Protein 3R5T (pdb70)

Nearest PDB structures (foldseek):
  3r5t-assembly1_A  TM=1.003E+00  e=2.256E-64  Vibrio cholerae
  3tlk-assembly2_B  TM=9.351E-01  e=1.148E-30  Escherichia coli K-12
  2m6k-assembly1_A  TM=7.924E-01  e=3.645E-23  Escherichia coli K-12
  2m6l-assembly1_A  TM=8.184E-01  e=2.179E-19  Escherichia coli K-12
  4hmp-assembly2_B  TM=7.484E-01  e=1.577E-12  Streptococcus pneumoniae TIGR4

InterPro domains:
  IPR002491 ABC transporter periplasmic binding domain [PF01497] (60-293)
  IPR002491 ABC transporter periplasmic binding domain [PS50983] (53-318)
  IPR051313 Bacterial iron-siderophore binding [PTHR30532] (7-318)

Foldseek 3Di:
DDPQDWAQAPVRDIWTQGDQWQEEEELFLLLVLLCVLLPHNHQEYEAAQVQDRQPLCRVVCVVSNHHYDHHQPDDDVVVVQVSQTAEYEAEDDDSSGPPVCVVVNVVRHTYHYYHQQQAALLVSSCSVCVVRVSNVSSVVSVVVVLVLLVVLLVFFDDDPWAEWEWADDDAPDWIKTFACRANVNVLVVSSPHHYDHQDLVQADDDDDGNGIRTGHPLSLLVDATQAYEYELDAQVRQVCVLPRVSNVPHNVSVNVRYGYLDNSRPHDHPSSSLVSSLVSLVVGGDVVSVVRRDDD

Sequence (296 aa):
NVWPRTFQNADGSITTIPSSQPKRILSTAVTVTGTLLAIDAPVIASAATTQSTFFEQWRKLAELRQVKKKLWPAGSVDLESSVYVEQPDLIVVSMIGADSARDQIPLLQAIAPTILVDYSDQTWQSSLAQQQLGLATGLEEQAERRTIHNFEQWTKQVRRDVLDDLPKGRANIVSYHGPGVVVNAVAKAQSAHAQLLQQSVGVVLLEEEPDPAWQAGSIVHRDFLRIHYEHLTQLQAETTFLITTTMTDQQAQAFLHDPILKNLLPSIQRKQVYGLGENSFRIDLFSAREIINSLLRRFAGEQAQSLVMPL

Structure (mmCIF, N/CA/C/O backbone):
data_3R5T
#
_entry.id   3R5T
#
_cell.length_a   82.496
_cell.length_b   55.545
_cell.length_c   69.542
_cell.angle_alpha   90.00
_cell.angle_beta   117.02
_cell.angle_gamma   90.00
#
_symmetry.space_group_name_H-M   'C 1 2 1'
#
loop_
_entity.id
_entity.type
_entity.pdbx_description
1 polymer 'Ferric vibriobactin ABC transporter, periplasmic ferric vibriobactin-binding protein'
2 non-polymer '(4S,5R)-N-{3-[(2,3-dihydroxybenzoyl)amino]propyl}-2-(2,3-dihydroxyphenyl)-N-[3-({[(4S,5R)-2-(2,3-dihydroxyphenyl)-5-met hyl-4,5-dihydro-1,3-oxazol-4-yl]carbonyl}amino)propyl]-5-methyl-4,5-dihydro-1,3-oxazole-4-carboxamide'
3 non-polymer 'FE (III) ION'
4 non-polymer METHANOL
5 non-polymer 1,2-ETHANEDIOL
6 non-polymer 'ACETIC ACID'
7 water water
#
loop_
_atom_site.group_PDB
_atom_site.id
_atom_site.type_symbol
_atom_site.label_atom_id
_atom_site.label_alt_id
_atom_site.label_comp_id
_atom_site.label_asym_id
_atom_site.label_entity_id
_atom_site.label_seq_id
_atom_site.pdbx_PDB_ins_code
_atom_site.Cartn_x
_atom_site.Cartn_y
_atom_site.Cartn_z
_atom_site.occupancy
_atom_site.B_iso_or_equiv
_atom_site.auth_seq_id
_atom_site.auth_comp_id
_atom_site.auth_asym_id
_atom_site.auth_atom_id
_atom_site.pdbx_PDB_model_num
ATOM 1 N N . ASN A 1 3 ? 20.710 -13.546 30.492 1.00 44.83 31 ASN A N 1
ATOM 2 C CA . ASN A 1 3 ? 20.507 -12.877 29.210 1.00 44.75 31 ASN A CA 1
ATOM 3 C C . ASN A 1 3 ? 19.403 -13.513 28.367 1.00 41.40 31 ASN A C 1
ATOM 4 O O . ASN A 1 3 ? 19.608 -14.529 27.705 1.00 43.69 31 ASN A O 1
ATOM 9 N N . VAL A 1 4 ? 18.233 -12.889 28.387 1.00 33.61 32 VAL A N 1
ATOM 10 C CA . VAL A 1 4 ? 17.034 -13.485 27.812 1.00 32.52 32 VAL A CA 1
ATOM 11 C C . VAL A 1 4 ? 16.854 -13.140 26.343 1.00 30.90 32 VAL A C 1
ATOM 12 O O . VAL A 1 4 ? 17.006 -11.986 25.945 1.00 26.67 32 VAL A O 1
ATOM 16 N N . TRP A 1 5 ? 16.545 -14.166 25.551 1.00 29.14 33 TRP A N 1
ATOM 17 C CA . TRP A 1 5 ? 16.169 -14.035 24.152 1.00 27.93 33 TRP A CA 1
ATOM 18 C C . TRP A 1 5 ? 15.020 -14.995 23.955 1.00 27.81 33 TRP A C 1
ATOM 19 O O . TRP A 1 5 ? 15.027 -16.075 24.535 1.00 30.67 33 TRP A O 1
ATOM 30 N N . PRO A 1 6 ? 14.019 -14.607 23.154 1.00 26.26 34 PRO A N 1
ATOM 31 C CA . PRO A 1 6 ? 13.861 -13.324 22.458 1.00 25.99 34 PRO A CA 1
ATOM 32 C C . PRO A 1 6 ? 13.743 -12.131 23.408 1.00 24.61 34 PRO A C 1
ATOM 33 O O . PRO A 1 6 ? 13.456 -12.288 24.591 1.00 26.55 34 PRO A O 1
ATOM 37 N N . ARG A 1 7 ? 13.978 -10.938 22.879 1.00 25.42 35 ARG A N 1
ATOM 38 C CA . ARG A 1 7 ? 13.709 -9.709 23.610 1.00 27.83 35 ARG A CA 1
ATOM 39 C C . ARG A 1 7 ? 13.125 -8.671 22.659 1.00 24.81 35 ARG A C 1
ATOM 40 O O . ARG A 1 7 ? 13.285 -8.765 21.432 1.00 23.89 35 ARG A O 1
ATOM 48 N N . THR A 1 8 ? 12.442 -7.690 23.228 1.00 26.43 36 THR A N 1
ATOM 49 C CA . THR A 1 8 ? 11.805 -6.632 22.464 1.00 27.88 36 THR A CA 1
ATOM 50 C C . THR A 1 8 ? 12.638 -5.372 22.567 1.00 23.61 36 THR A C 1
ATOM 51 O O . THR A 1 8 ? 13.095 -5.007 23.643 1.00 24.92 36 THR A O 1
ATOM 55 N N . PHE A 1 9 ? 12.847 -4.735 21.421 1.00 22.72 37 PHE A N 1
ATOM 56 C CA . PHE A 1 9 ? 13.577 -3.483 21.329 1.00 22.12 37 PHE A CA 1
ATOM 57 C C . PHE A 1 9 ? 12.601 -2.372 20.958 1.00 20.20 37 PHE A C 1
ATOM 58 O O . PHE A 1 9 ? 11.823 -2.514 19.995 1.00 19.26 37 PHE A O 1
ATOM 66 N N . GLN A 1 10 ? 12.651 -1.269 21.698 1.00 21.22 38 GLN A N 1
ATOM 67 C CA . GLN A 1 10 ? 11.823 -0.110 21.405 1.00 21.78 38 GLN A CA 1
ATOM 68 C C . GLN A 1 10 ? 12.509 0.822 20.416 1.00 19.53 38 GLN A C 1
ATOM 69 O O . GLN A 1 10 ? 13.560 1.407 20.704 1.00 18.90 38 GLN A O 1
ATOM 75 N N . ASN A 1 11 ? 11.913 0.929 19.227 1.00 20.39 39 ASN A N 1
ATOM 76 C CA . ASN A 1 11 ? 12.439 1.763 18.143 1.00 19.31 39 ASN A CA 1
ATOM 77 C C . ASN A 1 11 ? 12.100 3.232 18.329 1.00 21.25 39 ASN A C 1
ATOM 78 O O . ASN A 1 11 ? 11.148 3.577 19.035 1.00 21.67 39 ASN A O 1
ATOM 83 N N . ALA A 1 12 ? 12.880 4.105 17.693 1.00 20.86 40 ALA A N 1
ATOM 84 C CA . ALA A 1 12 ? 12.713 5.545 17.871 1.00 22.93 40 ALA A CA 1
ATOM 85 C C . ALA A 1 12 ? 11.386 6.075 17.345 1.00 23.13 40 ALA A C 1
ATOM 86 O O . ALA A 1 12 ? 11.012 7.196 17.671 1.00 24.86 40 ALA A O 1
ATOM 88 N N . ASP A 1 13 ? 10.688 5.293 16.522 1.00 24.16 41 ASP A N 1
ATOM 89 C CA . ASP A 1 13 ? 9.403 5.733 15.961 1.00 24.20 41 ASP A CA 1
ATOM 90 C C . ASP A 1 13 ? 8.207 5.203 16.754 1.00 25.42 41 ASP A C 1
ATOM 91 O O . ASP A 1 13 ? 7.051 5.307 16.320 1.00 24.45 41 ASP A O 1
ATOM 96 N N . GLY A 1 14 ? 8.495 4.627 17.915 1.00 28.93 42 GLY A N 1
ATOM 97 C CA . GLY A 1 14 ? 7.457 4.086 18.775 1.00 29.42 42 GLY A CA 1
ATOM 98 C C . GLY A 1 14 ? 7.116 2.638 18.484 1.00 27.88 42 GLY A C 1
ATOM 99 O O . GLY A 1 14 ? 6.442 1.987 19.280 1.00 29.98 42 GLY A O 1
ATOM 100 N N . SER A 1 15 ? 7.573 2.122 17.348 1.00 26.40 43 SER A N 1
ATOM 101 C CA . SER A 1 15 ? 7.370 0.713 17.033 1.00 25.16 43 SER A CA 1
ATOM 102 C C . SER A 1 15 ? 8.281 -0.157 17.885 1.00 26.16 43 SER A C 1
ATOM 103 O O . SER A 1 15 ? 9.184 0.341 18.562 1.00 24.78 43 SER A O 1
ATOM 106 N N . ILE A 1 16 ? 8.041 -1.460 17.844 1.00 23.38 44 ILE A N 1
ATOM 107 C CA . ILE A 1 16 ? 8.910 -2.419 18.511 1.00 23.18 44 ILE A CA 1
ATOM 108 C C . ILE A 1 16 ? 9.411 -3.478 17.535 1.00 25.12 44 ILE A C 1
ATOM 109 O O . ILE A 1 16 ? 8.781 -3.754 16.509 1.00 26.95 44 ILE A O 1
ATOM 114 N N . THR A 1 17 ? 10.555 -4.063 17.857 1.00 21.29 45 THR A N 1
ATOM 115 C CA . THR A 1 17 ? 11.109 -5.160 17.078 1.00 23.47 45 THR A CA 1
ATOM 116 C C . THR A 1 17 ? 11.482 -6.280 18.016 1.00 22.39 45 THR A C 1
ATOM 117 O O . THR A 1 17 ? 12.192 -6.063 18.991 1.00 20.50 45 THR A O 1
ATOM 121 N N . THR A 1 18 ? 10.985 -7.478 17.743 1.00 25.40 46 THR A N 1
ATOM 122 C CA . THR A 1 18 ? 11.410 -8.628 18.512 1.00 26.67 46 THR A CA 1
ATOM 123 C C . THR A 1 18 ? 12.668 -9.216 17.904 1.00 24.90 46 THR A C 1
ATOM 124 O O . THR A 1 18 ? 12.730 -9.556 16.715 1.00 26.04 46 THR A O 1
ATOM 128 N N . ILE A 1 19 ? 13.702 -9.287 18.725 1.00 23.06 47 ILE A N 1
ATOM 129 C CA . ILE A 1 19 ? 14.945 -9.908 18.324 1.00 23.50 47 ILE A CA 1
ATOM 130 C C . ILE A 1 19 ? 14.972 -11.317 18.898 1.00 24.86 47 ILE A C 1
ATOM 131 O O . ILE A 1 19 ? 15.069 -11.513 20.108 1.00 24.45 47 ILE A O 1
ATOM 136 N N . PRO A 1 20 ? 14.838 -12.312 18.023 1.00 24.66 48 PRO A N 1
ATOM 137 C CA . PRO A 1 20 ? 14.598 -13.704 18.433 1.00 29.03 48 PRO A CA 1
ATOM 138 C C . PRO A 1 20 ? 15.786 -14.348 19.132 1.00 29.14 48 PRO A C 1
ATOM 139 O O . PRO A 1 20 ? 15.613 -15.169 20.034 1.00 31.63 48 PRO A O 1
ATOM 143 N N . SER A 1 21 ? 16.986 -13.970 18.710 1.00 29.27 49 SER A N 1
ATOM 144 C CA A SER A 1 21 ? 18.219 -14.559 19.218 0.61 28.65 49 SER A CA 1
ATOM 145 C CA B SER A 1 21 ? 18.213 -14.551 19.239 0.39 28.66 49 SER A CA 1
ATOM 146 C C . SER A 1 21 ? 19.309 -13.493 19.296 1.00 25.92 49 SER A C 1
ATOM 147 O O . SER A 1 21 ? 19.254 -12.500 18.567 1.00 26.34 49 SER A O 1
ATOM 152 N N . GLN A 1 22 ? 20.303 -13.693 20.163 1.00 25.92 50 GLN A N 1
ATOM 153 C CA . GLN A 1 22 ? 21.399 -12.720 20.249 1.00 23.91 50 GLN A CA 1
ATOM 154 C C . GLN A 1 22 ? 22.028 -12.510 18.879 1.00 20.12 50 GLN A C 1
ATOM 155 O O . GLN A 1 22 ? 22.518 -13.445 18.261 1.00 19.93 50 GLN A O 1
ATOM 161 N N . PRO A 1 23 ? 22.035 -11.266 18.403 1.00 18.78 51 PRO A N 1
ATOM 162 C CA . PRO A 1 23 ? 22.630 -10.997 17.095 1.00 17.29 51 PRO A CA 1
ATOM 163 C C . PRO A 1 23 ? 24.112 -11.362 17.015 1.00 18.82 51 PRO A C 1
ATOM 164 O O . PRO A 1 23 ? 24.907 -11.008 17.892 1.00 20.30 51 PRO A O 1
ATOM 168 N N . LYS A 1 24 ? 24.474 -12.067 15.947 1.00 16.49 52 LYS A N 1
ATOM 169 C CA . LYS A 1 24 ? 25.871 -12.396 15.694 1.00 15.41 52 LYS A CA 1
ATOM 170 C C . LYS A 1 24 ? 26.367 -11.867 14.332 1.00 16.84 52 LYS A C 1
ATOM 171 O O . LYS A 1 24 ? 27.563 -11.910 14.037 1.00 19.98 52 LYS A O 1
ATOM 177 N N . ARG A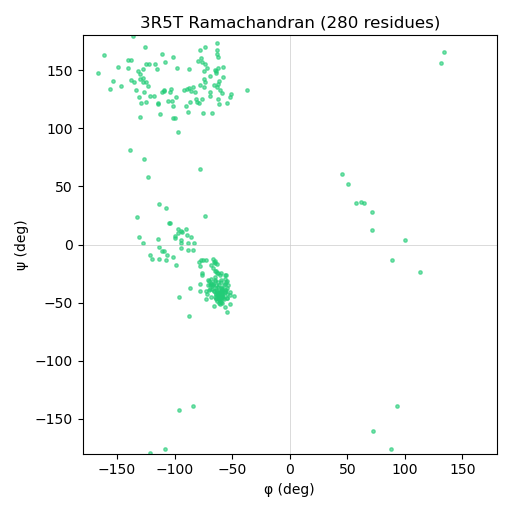 1 25 ? 25.455 -11.359 13.506 1.00 15.59 53 ARG A N 1
ATOM 178 C CA . ARG A 1 25 ? 25.821 -10.885 12.172 1.00 16.35 53 ARG A CA 1
ATOM 179 C C . ARG A 1 25 ? 25.071 -9.596 11.927 1.00 18.30 53 ARG A C 1
ATOM 180 O O . ARG A 1 25 ? 24.017 -9.593 11.292 1.00 18.64 53 ARG A O 1
ATOM 188 N N . ILE A 1 26 ? 25.604 -8.503 12.458 1.00 17.76 54 ILE A N 1
ATOM 189 C CA . ILE A 1 26 ? 24.891 -7.229 12.441 1.00 16.89 54 ILE A CA 1
ATOM 190 C C . ILE A 1 26 ? 25.264 -6.412 11.202 1.00 15.48 54 ILE A C 1
ATOM 191 O O . ILE A 1 26 ? 26.439 -6.259 10.895 1.00 15.97 54 ILE A O 1
ATOM 196 N N . LEU A 1 27 ? 24.250 -5.884 10.522 1.00 17.03 55 LEU A N 1
ATOM 197 C CA . LEU A 1 27 ? 24.445 -5.056 9.328 1.00 15.36 55 LEU A CA 1
ATOM 198 C C . LEU A 1 27 ? 23.977 -3.638 9.627 1.00 16.27 55 LEU A C 1
ATOM 199 O O . LEU A 1 27 ? 22.820 -3.419 9.995 1.00 16.73 55 LEU A O 1
ATOM 204 N N . SER A 1 28 ? 24.878 -2.673 9.478 1.00 14.16 56 SER A N 1
ATOM 205 C CA . SER A 1 28 ? 24.500 -1.293 9.731 1.00 14.46 56 SER A CA 1
ATOM 206 C C . SER A 1 28 ? 24.178 -0.557 8.449 1.00 15.59 56 SER A C 1
ATOM 207 O O . SER A 1 28 ? 24.978 -0.573 7.497 1.00 15.63 56 SER A O 1
ATOM 210 N N . THR A 1 29 ? 22.999 0.061 8.408 1.00 16.42 57 THR A N 1
ATOM 211 C CA . THR A 1 29 ? 22.624 0.877 7.251 1.00 15.74 57 THR A CA 1
ATOM 212 C C . THR A 1 29 ? 22.948 2.356 7.423 1.00 16.19 57 THR A C 1
ATOM 213 O O . THR A 1 29 ? 22.641 3.156 6.532 1.00 16.41 57 THR A O 1
ATOM 217 N N . ALA A 1 30 ? 23.548 2.698 8.569 1.00 13.42 58 ALA A N 1
ATOM 218 C CA . ALA A 1 30 ? 23.860 4.097 8.900 1.00 14.13 58 ALA A CA 1
ATOM 219 C C . ALA A 1 30 ? 25.318 4.229 9.330 1.00 12.85 58 ALA A C 1
ATOM 220 O O . ALA A 1 30 ? 25.701 3.776 10.420 1.00 13.38 58 ALA A O 1
ATOM 222 N N . VAL A 1 31 ? 26.124 4.853 8.484 1.00 13.70 59 VAL A N 1
ATOM 223 C CA . VAL A 1 31 ? 27.544 5.004 8.763 1.00 14.71 59 VAL A CA 1
ATOM 224 C C . VAL A 1 31 ? 27.790 5.653 10.141 1.00 12.93 59 VAL A C 1
ATOM 225 O O . VAL A 1 31 ? 28.739 5.292 10.836 1.00 13.60 59 VAL A O 1
ATOM 229 N N . THR A 1 32 ? 26.927 6.576 10.551 1.00 13.40 60 THR A N 1
ATOM 230 C CA . THR A 1 32 ? 27.086 7.181 11.885 1.00 14.95 60 THR A CA 1
ATOM 231 C C . THR A 1 32 ? 27.042 6.138 12.991 1.00 15.69 60 THR A C 1
ATOM 232 O O . THR A 1 32 ? 27.819 6.200 13.925 1.00 16.71 60 THR A O 1
ATOM 236 N N . VAL A 1 33 ? 26.144 5.166 12.880 1.00 14.67 61 VAL A N 1
ATOM 237 C CA . VAL A 1 33 ? 25.950 4.235 13.979 1.00 13.59 61 VAL A CA 1
ATOM 238 C C . VAL A 1 33 ? 27.083 3.226 14.040 1.00 13.87 61 VAL A C 1
ATOM 239 O O . VAL A 1 33 ? 27.364 2.666 15.098 1.00 15.93 61 VAL A O 1
ATOM 243 N N . THR A 1 34 ? 27.741 2.994 12.906 1.00 12.89 62 THR A N 1
ATOM 244 C CA . THR A 1 34 ? 28.779 1.956 12.850 1.00 13.39 62 THR A CA 1
ATOM 245 C C . THR A 1 34 ? 29.938 2.196 13.831 1.00 14.63 62 THR A C 1
ATOM 246 O O . THR A 1 34 ? 30.470 1.256 14.432 1.00 15.57 62 THR A O 1
ATOM 250 N N . GLY A 1 35 ? 30.320 3.456 14.003 1.00 13.70 63 GLY A N 1
ATOM 251 C CA . GLY A 1 35 ? 31.357 3.781 14.961 1.00 13.88 63 GLY A CA 1
ATOM 252 C C . GLY A 1 35 ? 31.048 3.296 16.379 1.00 14.69 63 GLY A C 1
ATOM 253 O O . GLY A 1 35 ? 31.932 2.806 17.077 1.00 14.21 63 GLY A O 1
ATOM 254 N N . THR A 1 36 ? 29.787 3.404 16.786 1.00 14.86 64 THR A N 1
ATOM 255 C CA . THR A 1 36 ? 29.407 2.986 18.124 1.00 13.13 64 THR A CA 1
ATOM 256 C C . THR A 1 36 ? 29.278 1.469 18.227 1.00 11.26 64 THR A C 1
ATOM 257 O O . THR A 1 36 ? 29.624 0.880 19.262 1.00 13.51 64 THR A O 1
ATOM 261 N N . LEU A 1 37 ? 28.824 0.829 17.151 1.00 13.38 65 LEU A N 1
ATOM 262 C CA . LEU A 1 37 ? 28.856 -0.631 17.107 1.00 12.41 65 LEU A CA 1
ATOM 263 C C . LEU A 1 37 ? 30.299 -1.123 17.294 1.00 14.89 65 LEU A C 1
ATOM 264 O O . LEU A 1 37 ? 30.562 -2.044 18.081 1.00 16.62 65 LEU A O 1
ATOM 269 N N . LEU A 1 38 ? 31.242 -0.512 16.583 1.00 13.21 66 LEU A N 1
ATOM 270 C CA . LEU A 1 38 ? 32.650 -0.880 16.774 1.00 14.99 66 LEU A CA 1
ATOM 271 C C . LEU A 1 38 ? 33.157 -0.595 18.200 1.00 17.24 66 LEU A C 1
ATOM 272 O O . LEU A 1 38 ? 33.950 -1.366 18.759 1.00 17.35 66 LEU A O 1
ATOM 277 N N . ALA A 1 39 ? 32.685 0.508 18.775 1.00 15.19 67 ALA A N 1
ATOM 278 C CA . ALA A 1 39 ? 33.102 0.936 20.103 1.00 15.83 67 ALA A CA 1
ATOM 279 C C . ALA A 1 39 ? 32.809 -0.124 21.163 1.00 16.84 67 ALA A C 1
ATOM 280 O O . ALA A 1 39 ? 33.609 -0.328 22.069 1.00 19.63 67 ALA A O 1
ATOM 282 N N . ILE A 1 40 ? 31.666 -0.793 21.042 1.00 16.89 68 ILE A N 1
ATOM 283 C CA . ILE A 1 40 ? 31.275 -1.820 22.010 1.00 16.28 68 ILE A CA 1
ATOM 284 C C . ILE A 1 40 ? 31.608 -3.233 21.557 1.00 18.85 68 ILE A C 1
ATOM 285 O O . ILE A 1 40 ? 31.138 -4.206 22.157 1.00 17.79 68 ILE A O 1
ATOM 290 N N . ASP A 1 41 ? 32.433 -3.335 20.516 1.00 15.60 69 ASP A N 1
ATOM 291 C CA . ASP A 1 41 ? 32.843 -4.628 19.964 1.00 21.45 69 ASP A CA 1
ATOM 292 C C . ASP A 1 41 ? 31.670 -5.489 19.518 1.00 19.04 69 ASP A C 1
ATOM 293 O O . ASP A 1 41 ? 31.701 -6.711 19.654 1.00 20.73 69 ASP A O 1
ATOM 298 N N . ALA A 1 42 ? 30.631 -4.862 18.981 1.00 16.45 70 ALA A N 1
ATOM 299 C CA . ALA A 1 42 ? 29.513 -5.634 18.453 1.00 16.59 70 ALA A CA 1
ATOM 300 C C . ALA A 1 42 ? 29.932 -6.268 17.124 1.00 15.76 70 ALA A C 1
ATOM 301 O O . ALA A 1 42 ? 30.756 -5.716 16.394 1.00 16.94 70 ALA A O 1
ATOM 303 N N . PRO A 1 43 ? 29.372 -7.437 16.824 1.00 15.34 71 PRO A N 1
ATOM 304 C CA . PRO A 1 43 ? 29.750 -8.165 15.607 1.00 16.66 71 PRO A CA 1
ATOM 305 C C . PRO A 1 43 ? 29.090 -7.578 14.372 1.00 18.50 71 PRO A C 1
ATOM 306 O O . PRO A 1 43 ? 28.243 -8.204 13.722 1.00 19.49 71 PRO A O 1
ATOM 310 N N . VAL A 1 44 ? 29.473 -6.341 14.065 1.00 15.11 72 VAL A N 1
ATOM 311 C CA . VAL A 1 44 ? 29.005 -5.682 12.854 1.00 15.35 72 VAL A CA 1
ATOM 312 C C . VAL A 1 44 ? 29.837 -6.190 11.684 1.00 19.71 72 VAL A C 1
ATOM 313 O O . VAL A 1 44 ? 31.068 -6.139 11.694 1.00 23.24 72 VAL A O 1
ATOM 317 N N . ILE A 1 45 ? 29.152 -6.736 10.701 1.00 16.33 73 ILE A N 1
ATOM 318 C CA . ILE A 1 45 ? 29.858 -7.439 9.637 1.00 17.88 73 ILE A CA 1
ATOM 319 C C . ILE A 1 45 ? 29.824 -6.695 8.296 1.00 16.93 73 ILE A C 1
ATOM 320 O O . ILE A 1 45 ? 30.514 -7.075 7.352 1.00 19.05 73 ILE A O 1
ATOM 325 N N . ALA A 1 46 ? 29.071 -5.598 8.250 1.00 17.04 74 ALA A N 1
ATOM 326 C CA . ALA A 1 46 ? 28.934 -4.819 7.028 1.00 17.96 74 ALA A CA 1
ATOM 327 C C . ALA A 1 46 ? 28.303 -3.492 7.393 1.00 17.38 74 ALA A C 1
ATOM 328 O O . ALA A 1 46 ? 27.522 -3.415 8.340 1.00 16.32 74 ALA A O 1
ATOM 330 N N . SER A 1 47 ? 28.672 -2.442 6.674 1.00 17.13 75 SER A N 1
ATOM 331 C CA . SER A 1 47 ? 28.126 -1.118 6.939 1.00 16.01 75 SER A CA 1
ATOM 332 C C . SER A 1 47 ? 27.999 -0.310 5.666 1.00 16.84 75 SER A C 1
ATOM 333 O O . SER A 1 47 ? 28.915 -0.291 4.839 1.00 16.74 75 SER A O 1
ATOM 336 N N . ALA A 1 48 ? 26.864 0.371 5.526 1.00 18.27 76 ALA A N 1
ATOM 337 C CA . ALA A 1 48 ? 26.749 1.417 4.521 1.00 17.78 76 ALA A CA 1
ATOM 338 C C . ALA A 1 48 ? 27.723 2.557 4.820 1.00 14.54 76 ALA A C 1
ATOM 339 O O . ALA A 1 48 ? 28.315 2.637 5.906 1.00 14.74 76 ALA A O 1
ATOM 341 N N . ALA A 1 49 ? 27.896 3.445 3.847 1.00 16.48 77 ALA A N 1
ATOM 342 C CA . ALA A 1 49 ? 28.917 4.483 3.921 1.00 15.76 77 ALA A CA 1
ATOM 343 C C . ALA A 1 49 ? 28.327 5.891 3.831 1.00 14.94 77 ALA A C 1
ATOM 344 O O . ALA A 1 49 ? 27.107 6.074 3.716 1.00 14.96 77 ALA A O 1
ATOM 346 N N . THR A 1 50 ? 29.183 6.901 3.872 1.00 17.46 78 THR A N 1
ATOM 347 C CA . THR A 1 50 ? 28.725 8.273 3.576 1.00 18.56 78 THR A CA 1
ATOM 348 C C . THR A 1 50 ? 28.214 8.382 2.131 1.00 18.89 78 THR A C 1
ATOM 349 O O . THR A 1 50 ? 28.338 7.435 1.366 1.00 18.13 78 THR A O 1
ATOM 353 N N . THR A 1 51 ? 27.645 9.532 1.760 1.00 20.99 79 THR A N 1
ATOM 354 C CA . THR A 1 51 ? 27.183 9.726 0.378 1.00 23.28 79 THR A CA 1
ATOM 355 C C . THR A 1 51 ? 28.365 9.634 -0.591 1.00 21.74 79 THR A C 1
ATOM 356 O O . THR A 1 51 ? 28.192 9.303 -1.775 1.00 22.18 79 THR A O 1
ATOM 360 N N . GLN A 1 52 ? 29.561 9.917 -0.076 1.00 24.11 80 GLN A N 1
ATOM 361 C CA . GLN A 1 52 ? 30.805 9.845 -0.846 1.00 24.88 80 GLN A CA 1
ATOM 362 C C . GLN A 1 52 ? 31.495 8.470 -0.806 1.00 22.74 80 GLN A C 1
ATOM 363 O O . GLN A 1 52 ? 32.658 8.332 -1.181 1.00 23.53 80 GLN A O 1
ATOM 369 N N . SER A 1 53 ? 30.774 7.462 -0.340 1.00 20.22 81 SER A N 1
ATOM 370 C CA . SER A 1 53 ? 31.289 6.097 -0.318 1.00 19.82 81 SER A CA 1
ATOM 371 C C . SER A 1 53 ? 32.489 5.890 0.597 1.00 18.80 81 SER A C 1
ATOM 372 O O . SER A 1 53 ? 33.346 5.060 0.313 1.00 19.72 81 SER A O 1
ATOM 375 N N . THR A 1 54 ? 32.513 6.589 1.735 1.00 18.76 82 THR A N 1
ATOM 376 C CA . THR A 1 54 ? 33.605 6.423 2.676 1.00 18.09 82 THR A CA 1
ATOM 377 C C . THR A 1 54 ? 33.103 5.992 4.050 1.00 16.69 82 THR A C 1
ATOM 378 O O . THR A 1 54 ? 31.945 6.231 4.402 1.00 15.95 82 THR A O 1
ATOM 382 N N . PHE A 1 55 ? 33.992 5.334 4.783 1.00 15.38 83 PHE A N 1
ATOM 383 C CA .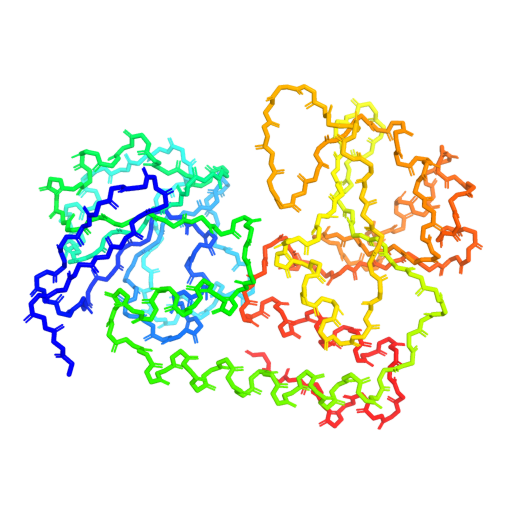 PHE A 1 55 ? 33.846 5.130 6.223 1.00 14.99 83 PHE A CA 1
ATOM 384 C C . PHE A 1 55 ? 34.460 6.334 6.942 1.00 14.59 83 PHE A C 1
ATOM 385 O O . PHE A 1 55 ? 35.418 6.936 6.462 1.00 19.88 83 PHE A O 1
ATOM 393 N N . PHE A 1 56 ? 33.957 6.674 8.127 1.00 14.98 84 PHE A N 1
ATOM 394 C CA . PHE A 1 56 ? 34.575 7.771 8.888 1.00 13.79 84 PHE A CA 1
ATOM 395 C C . PHE A 1 56 ? 36.000 7.422 9.270 1.00 15.03 84 PHE A C 1
ATOM 396 O O . PHE A 1 56 ? 36.269 6.305 9.735 1.00 16.52 84 PHE A O 1
ATOM 404 N N . GLU A 1 57 ? 36.914 8.371 9.101 1.00 16.37 85 GLU A N 1
ATOM 405 C CA . GLU A 1 57 ? 38.342 8.085 9.234 1.00 16.91 85 GLU A CA 1
ATOM 406 C C . GLU A 1 57 ? 38.775 7.685 10.638 1.00 16.70 85 GLU A C 1
ATOM 407 O O . GLU A 1 57 ? 39.751 6.956 10.801 1.00 16.77 85 GLU A O 1
ATOM 413 N N . GLN A 1 58 ? 38.056 8.153 11.649 1.00 15.23 86 GLN A N 1
ATOM 414 C CA . GLN A 1 58 ? 38.424 7.783 13.012 1.00 14.52 86 GLN A CA 1
ATOM 415 C C . GLN A 1 58 ? 38.379 6.268 13.270 1.00 14.65 86 GLN A C 1
ATOM 416 O O . GLN A 1 58 ? 39.048 5.785 14.194 1.00 15.34 86 GLN A O 1
ATOM 422 N N . TRP A 1 59 ? 37.557 5.541 12.505 1.00 15.21 87 TRP A N 1
ATOM 423 C CA . TRP A 1 59 ? 37.413 4.086 12.700 1.00 15.01 87 TRP A CA 1
ATOM 424 C C . TRP A 1 59 ? 37.601 3.235 11.444 1.00 16.62 87 TRP A C 1
ATOM 425 O O . TRP A 1 59 ? 37.504 2.011 11.513 1.00 16.60 87 TRP A O 1
ATOM 436 N N . ARG A 1 60 ? 37.902 3.873 10.319 1.00 16.24 88 ARG A N 1
ATOM 437 C CA . ARG A 1 60 ? 38.063 3.143 9.063 1.00 18.09 88 ARG A CA 1
ATOM 438 C C . ARG A 1 60 ? 39.031 1.968 9.174 1.00 17.98 88 ARG A C 1
ATOM 439 O O . ARG A 1 60 ? 38.710 0.850 8.763 1.00 18.06 88 ARG A O 1
ATOM 447 N N . LYS A 1 61 ? 40.221 2.219 9.706 1.00 18.02 89 LYS A N 1
ATOM 448 C CA . LYS A 1 61 ? 41.231 1.166 9.754 1.00 18.95 89 LYS A CA 1
ATOM 449 C C . LYS A 1 61 ? 40.796 0.005 10.650 1.00 19.79 89 LYS A C 1
ATOM 450 O O . LYS A 1 61 ? 41.071 -1.157 10.329 1.00 21.94 89 LYS A O 1
ATOM 456 N N . LEU A 1 62 ? 40.119 0.312 11.756 1.00 15.74 90 LEU A N 1
ATOM 457 C CA . LEU A 1 62 ? 39.560 -0.720 12.613 1.00 16.65 90 LEU A CA 1
ATOM 458 C C . LEU A 1 62 ? 38.477 -1.532 11.886 1.00 16.72 90 LEU A C 1
ATOM 459 O O . LEU A 1 62 ? 38.437 -2.756 11.989 1.00 17.36 90 LEU A O 1
ATOM 464 N N . ALA A 1 63 ? 37.605 -0.850 11.141 1.00 17.84 91 ALA A N 1
ATOM 465 C CA . ALA A 1 63 ? 36.583 -1.541 10.371 1.00 16.44 91 ALA A CA 1
ATOM 466 C C . ALA A 1 63 ? 37.233 -2.500 9.360 1.00 19.47 91 ALA A C 1
ATOM 467 O O . ALA A 1 63 ? 36.819 -3.655 9.225 1.00 21.14 91 ALA A O 1
ATOM 469 N N . GLU A 1 64 ? 38.261 -2.023 8.664 1.00 17.77 92 GLU A N 1
ATOM 470 C CA . GLU A 1 64 ? 38.981 -2.866 7.710 1.00 19.55 92 GLU A CA 1
ATOM 471 C C . GLU A 1 64 ? 39.641 -4.062 8.398 1.00 20.34 92 GLU A C 1
ATOM 472 O O . GLU A 1 64 ? 39.572 -5.194 7.905 1.00 22.34 92 GLU A O 1
ATOM 478 N N . LEU A 1 65 ? 40.256 -3.822 9.549 1.00 22.84 93 LEU A N 1
ATOM 479 C CA . LEU A 1 65 ? 40.872 -4.905 10.314 1.00 23.54 93 LEU A CA 1
ATOM 480 C C . LEU A 1 65 ? 39.848 -5.983 10.711 1.00 22.74 93 LEU A C 1
ATOM 481 O O . LEU A 1 65 ? 40.132 -7.182 10.646 1.00 25.66 93 LEU A O 1
ATOM 486 N N . ARG A 1 66 ? 38.652 -5.550 11.101 1.00 23.01 94 ARG A N 1
ATOM 487 C CA . ARG A 1 66 ? 37.592 -6.465 11.525 1.00 21.91 94 ARG A CA 1
ATOM 488 C C . ARG A 1 66 ? 36.763 -7.003 10.353 1.00 21.76 94 ARG A C 1
ATOM 489 O O . ARG A 1 66 ? 35.763 -7.714 10.549 1.00 19.62 94 ARG A O 1
ATOM 497 N N . GLN A 1 67 ? 37.192 -6.673 9.136 1.00 22.01 95 GLN A N 1
ATOM 498 C CA . GLN A 1 67 ? 36.556 -7.173 7.927 1.00 21.38 95 GLN A CA 1
ATOM 499 C C . GLN A 1 67 ? 35.107 -6.730 7.799 1.00 21.25 95 GLN A C 1
ATOM 500 O O . GLN A 1 67 ? 34.265 -7.472 7.296 1.00 25.14 95 GLN A O 1
ATOM 506 N N . VAL A 1 68 ? 34.828 -5.502 8.222 1.00 19.27 96 VAL A N 1
ATOM 507 C CA . VAL A 1 68 ? 33.497 -4.936 8.040 1.00 19.26 96 VAL A CA 1
ATOM 508 C C . VAL A 1 68 ? 33.353 -4.553 6.571 1.00 20.20 96 VAL A C 1
ATOM 509 O O . VAL A 1 68 ? 34.038 -3.648 6.102 1.00 21.84 96 VAL A O 1
ATOM 513 N N . LYS A 1 69 ? 32.472 -5.238 5.845 1.00 18.36 97 LYS A N 1
ATOM 514 C CA . LYS A 1 69 ? 32.303 -4.982 4.421 1.00 18.25 97 LYS A CA 1
ATOM 515 C C . LYS A 1 69 ? 31.666 -3.623 4.170 1.00 17.84 97 LYS A C 1
ATOM 516 O O . LYS A 1 69 ? 30.665 -3.284 4.804 1.00 19.89 97 LYS A O 1
ATOM 522 N N . LYS A 1 70 ? 32.247 -2.826 3.269 1.00 17.43 98 LYS A N 1
ATOM 523 C CA A LYS A 1 70 ? 31.643 -1.540 2.928 0.69 19.23 98 LYS A CA 1
ATOM 524 C CA B LYS A 1 70 ? 31.661 -1.539 2.910 0.31 19.23 98 LYS A CA 1
ATOM 525 C C . LYS A 1 70 ? 30.536 -1.750 1.906 1.00 19.19 98 LYS A C 1
ATOM 526 O O . LYS A 1 70 ? 30.756 -2.313 0.825 1.00 20.33 98 LYS A O 1
ATOM 537 N N . LEU A 1 71 ? 29.339 -1.307 2.267 1.00 19.20 99 LEU A N 1
ATOM 538 C CA . LEU A 1 71 ? 28.174 -1.454 1.408 1.00 19.44 99 LEU A CA 1
ATOM 539 C C . LEU A 1 71 ? 27.942 -0.175 0.608 1.00 20.10 99 LEU A C 1
ATOM 540 O O . LEU A 1 71 ? 28.899 0.464 0.169 1.00 21.41 99 LEU A O 1
ATOM 545 N N . TRP A 1 72 ? 26.676 0.184 0.412 1.00 19.91 100 TRP A N 1
ATOM 546 C CA . TRP A 1 72 ? 26.298 1.296 -0.467 1.00 19.52 100 TRP A CA 1
ATOM 547 C C . TRP A 1 72 ? 26.559 2.654 0.174 1.00 18.17 100 TRP A C 1
ATOM 548 O O . TRP A 1 72 ? 26.605 2.755 1.401 1.00 18.36 100 TRP A O 1
ATOM 559 N N . PRO A 1 73 ? 26.702 3.697 -0.647 1.00 20.19 101 PRO A N 1
ATOM 560 C CA . PRO A 1 73 ? 26.757 5.053 -0.102 1.00 20.36 101 PRO A CA 1
ATOM 561 C C . PRO A 1 73 ? 25.356 5.432 0.314 1.00 19.78 101 PRO A C 1
ATOM 562 O O . PRO A 1 73 ? 24.389 5.024 -0.323 1.00 22.19 101 PRO A O 1
ATOM 566 N N . ALA A 1 74 ? 25.249 6.149 1.424 1.00 19.29 102 ALA A N 1
ATOM 567 C CA . ALA A 1 74 ? 23.972 6.658 1.908 1.00 24.09 102 ALA A CA 1
ATOM 568 C C . ALA A 1 74 ? 23.049 7.104 0.783 1.00 27.99 102 ALA A C 1
ATOM 569 O O . ALA A 1 74 ? 23.461 7.835 -0.121 1.00 27.81 102 ALA A O 1
ATOM 571 N N . GLY A 1 75 ? 21.795 6.663 0.863 1.00 27.31 103 GLY A N 1
ATOM 572 C CA . GLY A 1 75 ? 20.761 7.102 -0.054 1.00 29.22 103 GLY A CA 1
ATOM 573 C C . GLY A 1 75 ? 20.245 6.018 -0.979 1.00 30.46 103 GLY A C 1
ATOM 574 O O . GLY A 1 75 ? 19.117 6.098 -1.452 1.00 30.01 103 GLY A O 1
ATOM 575 N N . SER A 1 76 ? 21.059 4.996 -1.216 1.00 33.89 104 SER A N 1
ATOM 576 C CA . SER A 1 76 ? 20.741 3.971 -2.203 1.00 27.57 104 SER A CA 1
ATOM 577 C C . SER A 1 76 ? 20.801 2.530 -1.663 1.00 23.19 104 SER A C 1
ATOM 578 O O . SER A 1 76 ? 21.729 1.797 -2.006 1.00 21.36 104 SER A O 1
ATOM 581 N N . VAL A 1 77 ? 19.823 2.103 -0.856 1.00 19.83 105 VAL A N 1
ATOM 582 C CA . VAL A 1 77 ? 19.927 0.786 -0.199 1.00 17.99 105 VAL A CA 1
ATOM 583 C C . VAL A 1 77 ? 19.975 -0.354 -1.228 1.00 20.12 105 VAL A C 1
ATOM 584 O O . VAL A 1 77 ? 19.087 -0.474 -2.069 1.00 21.16 105 VAL A O 1
ATOM 588 N N . ASP A 1 78 ? 21.009 -1.188 -1.145 1.00 19.69 106 ASP A N 1
ATOM 589 C CA . ASP A 1 78 ? 21.168 -2.326 -2.047 1.00 20.27 106 ASP A CA 1
ATOM 590 C C . ASP A 1 78 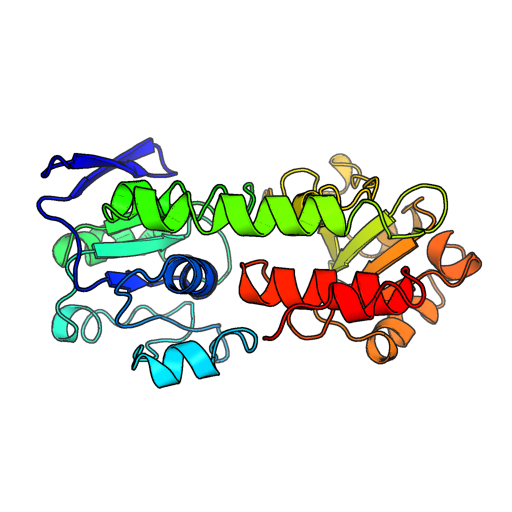? 20.627 -3.583 -1.365 1.00 20.57 106 ASP A C 1
ATOM 591 O O . ASP A 1 78 ? 21.303 -4.221 -0.544 1.00 18.28 106 ASP A O 1
ATOM 596 N N . LEU A 1 79 ? 19.383 -3.927 -1.669 1.00 19.61 107 LEU A N 1
ATOM 597 C CA . LEU A 1 79 ? 18.751 -5.056 -0.985 1.00 19.66 107 LEU A CA 1
ATOM 598 C C . LEU A 1 79 ? 19.440 -6.388 -1.282 1.00 20.54 107 LEU A C 1
ATOM 599 O O . LEU A 1 79 ? 19.499 -7.252 -0.404 1.00 20.98 107 LEU A O 1
ATOM 604 N N . GLU A 1 80 ? 19.943 -6.563 -2.503 1.00 20.96 108 GLU A N 1
ATOM 605 C CA . GLU A 1 80 ? 20.642 -7.801 -2.843 1.00 19.53 108 GLU A CA 1
ATOM 606 C C . GLU A 1 80 ? 21.817 -7.983 -1.887 1.00 19.28 108 GLU A C 1
ATOM 607 O O . GLU A 1 80 ? 22.043 -9.075 -1.374 1.00 20.03 108 GLU A O 1
ATOM 613 N N . SER A 1 81 ? 22.554 -6.909 -1.651 1.00 21.16 109 SER A N 1
ATOM 614 C CA A SER A 1 81 ? 23.712 -6.988 -0.775 0.56 23.10 109 SER A CA 1
ATOM 615 C CA B SER A 1 81 ? 23.711 -6.945 -0.762 0.44 23.74 109 SER A CA 1
ATOM 616 C C . SER A 1 81 ? 23.296 -7.371 0.643 1.00 21.46 109 SER A C 1
ATOM 617 O O . SER A 1 81 ? 23.979 -8.161 1.295 1.00 22.95 109 SER A O 1
ATOM 622 N N . VAL A 1 82 ? 22.166 -6.845 1.109 1.00 20.26 110 VAL A N 1
ATOM 623 C CA . VAL A 1 82 ? 21.679 -7.215 2.450 1.00 19.51 110 VAL A CA 1
ATOM 624 C C . VAL A 1 82 ? 21.347 -8.714 2.515 1.00 22.92 110 VAL A C 1
ATOM 625 O O . VAL A 1 82 ? 21.760 -9.404 3.447 1.00 23.49 110 VAL A O 1
ATOM 629 N N . TYR A 1 83 ? 20.601 -9.213 1.532 1.00 22.42 111 TYR A N 1
ATOM 630 C CA . TYR A 1 83 ? 20.277 -10.637 1.460 1.00 22.61 111 TYR A CA 1
ATOM 631 C C . TYR A 1 83 ? 21.548 -11.486 1.490 1.00 23.67 111 TYR A C 1
ATOM 632 O O . TYR A 1 83 ? 21.633 -12.467 2.234 1.00 24.69 111 TYR A O 1
ATOM 641 N N . VAL A 1 84 ? 22.548 -11.109 0.702 1.00 24.09 112 VAL A N 1
ATOM 642 C CA . VAL A 1 84 ? 23.741 -11.949 0.596 1.00 25.58 112 VAL A CA 1
ATOM 643 C C . VAL A 1 84 ? 24.552 -11.969 1.896 1.00 25.85 112 VAL A C 1
ATOM 644 O O . VAL A 1 84 ? 25.143 -12.988 2.247 1.00 26.89 112 VAL A O 1
ATOM 648 N N . GLU A 1 85 ? 24.560 -10.856 2.623 1.00 25.07 113 GLU A N 1
ATOM 649 C CA . GLU A 1 85 ? 25.267 -10.808 3.899 1.00 26.61 113 GLU A CA 1
ATOM 650 C C . GLU A 1 85 ? 24.603 -11.680 4.969 1.00 26.03 113 GLU A C 1
ATOM 651 O O . GLU A 1 85 ? 25.232 -12.009 5.979 1.00 25.93 113 GLU A O 1
ATOM 657 N N . GLN A 1 86 ? 23.342 -12.047 4.747 1.00 25.35 114 GLN A N 1
ATOM 658 C CA . GLN A 1 86 ? 22.564 -12.843 5.708 1.00 26.26 114 GLN A CA 1
ATOM 659 C C . GLN A 1 86 ? 22.693 -12.353 7.149 1.00 25.00 114 GLN A C 1
ATOM 660 O O . GLN A 1 86 ? 23.141 -13.091 8.037 1.00 25.61 114 GLN A O 1
ATOM 666 N N . PRO A 1 87 ? 22.288 -11.106 7.392 1.00 20.65 115 PRO A N 1
ATOM 667 C CA . PRO A 1 87 ? 22.403 -10.555 8.745 1.00 18.49 115 PRO A CA 1
ATOM 668 C C . PRO A 1 87 ? 21.308 -11.099 9.651 1.00 20.16 115 PRO A C 1
ATOM 669 O O . PRO A 1 87 ? 20.287 -11.606 9.176 1.00 20.29 115 PRO A O 1
ATOM 673 N N . ASP A 1 88 ? 21.518 -11.001 10.959 1.00 20.04 116 ASP A N 1
ATOM 674 C CA . ASP A 1 88 ? 20.464 -11.308 11.919 1.00 20.92 116 ASP A CA 1
ATOM 675 C C . ASP A 1 88 ? 20.021 -10.082 12.721 1.00 18.22 116 ASP A C 1
ATOM 676 O O . ASP A 1 88 ? 19.199 -10.181 13.636 1.00 22.65 116 ASP A O 1
ATOM 681 N N . LEU A 1 89 ? 20.569 -8.925 12.373 1.00 15.69 117 LEU A N 1
ATOM 682 C CA . LEU A 1 89 ? 20.065 -7.661 12.899 1.00 16.92 117 LEU A CA 1
ATOM 683 C C . LEU A 1 89 ? 20.457 -6.585 11.903 1.00 16.47 117 LEU A C 1
ATOM 684 O O . LEU A 1 89 ? 21.603 -6.526 11.493 1.00 18.63 117 LEU A O 1
ATOM 689 N N . ILE A 1 90 ? 19.511 -5.719 11.560 1.00 14.56 118 ILE A N 1
ATOM 690 C CA . ILE A 1 90 ? 19.778 -4.587 10.672 1.00 16.60 118 ILE A CA 1
ATOM 691 C C . ILE A 1 90 ? 19.506 -3.296 11.435 1.00 17.75 118 ILE A C 1
ATOM 692 O O . ILE A 1 90 ? 18.440 -3.148 12.040 1.00 18.42 118 ILE A O 1
ATOM 697 N N . VAL A 1 91 ? 20.474 -2.375 11.431 1.00 15.17 119 VAL A N 1
ATOM 698 C CA . VAL A 1 91 ? 20.342 -1.138 12.194 1.00 15.57 119 VAL A CA 1
ATOM 699 C C . VAL A 1 91 ? 20.138 0.058 11.293 1.00 15.44 119 VAL A C 1
ATOM 700 O O . VAL A 1 91 ? 20.836 0.204 10.283 1.00 15.47 119 VAL A O 1
ATOM 704 N N . VAL A 1 92 ? 19.144 0.871 11.642 1.00 16.07 120 VAL A N 1
ATOM 705 C CA . VAL A 1 92 ? 18.717 2.018 10.839 1.00 14.83 120 VAL A CA 1
ATOM 706 C C . VAL A 1 92 ? 18.686 3.270 11.702 1.00 13.88 120 VAL A C 1
ATOM 707 O O . VAL A 1 92 ? 18.336 3.199 12.871 1.00 14.83 120 VAL A O 1
ATOM 711 N N . SER A 1 93 ? 19.052 4.412 11.130 1.00 14.42 121 SER A N 1
ATOM 712 C CA . SER A 1 93 ? 18.992 5.682 11.839 1.00 14.23 121 SER A CA 1
ATOM 713 C C . SER A 1 93 ? 17.730 6.435 11.497 1.00 14.16 121 SER A C 1
ATOM 714 O O . SER A 1 93 ? 17.173 6.286 10.401 1.00 15.44 121 SER A O 1
ATOM 717 N N . MET A 1 94 ? 17.295 7.250 12.454 1.00 15.68 122 MET A N 1
ATOM 718 C CA . MET A 1 94 ? 16.031 7.976 12.381 1.00 18.03 122 MET A CA 1
ATOM 719 C C . MET A 1 94 ? 16.082 9.216 11.486 1.00 18.73 122 MET A C 1
ATOM 720 O O . MET A 1 94 ? 15.124 9.518 10.767 1.00 21.13 122 MET A O 1
ATOM 725 N N . ILE A 1 95 ? 17.194 9.943 11.553 1.00 16.49 123 ILE A N 1
ATOM 726 C CA . ILE A 1 95 ? 17.338 11.210 10.822 1.00 16.51 123 ILE A CA 1
ATOM 727 C C . ILE A 1 95 ? 18.797 11.499 10.513 1.00 14.93 123 ILE A C 1
ATOM 728 O O . ILE A 1 95 ? 19.679 11.255 11.346 1.00 14.64 123 ILE A O 1
ATOM 733 N N . GLY A 1 96 ? 19.048 12.031 9.317 1.00 15.72 124 GLY A N 1
ATOM 734 C CA . GLY A 1 96 ? 20.414 12.274 8.867 1.00 14.48 124 GLY A CA 1
ATOM 735 C C . GLY A 1 96 ? 20.550 11.766 7.444 1.00 14.85 124 GLY A C 1
ATOM 736 O O . GLY A 1 96 ? 19.686 11.025 6.958 1.00 14.81 124 GLY A O 1
ATOM 737 N N . ALA A 1 97 ? 21.623 12.151 6.766 1.00 13.20 125 ALA A N 1
ATOM 738 C CA . ALA A 1 97 ? 21.811 11.704 5.378 1.00 13.33 125 ALA A CA 1
ATOM 739 C C . ALA A 1 97 ? 21.873 10.174 5.238 1.00 15.09 125 ALA A C 1
ATOM 740 O O . ALA A 1 97 ? 21.593 9.626 4.154 1.00 16.68 125 ALA A O 1
ATOM 742 N N . ASP A 1 98 ? 22.250 9.503 6.324 1.00 15.23 126 ASP A N 1
ATOM 743 C CA . ASP A 1 98 ? 22.425 8.043 6.347 1.00 13.99 126 ASP A CA 1
ATOM 744 C C . ASP A 1 98 ? 21.171 7.289 6.807 1.00 14.70 126 ASP A C 1
ATOM 745 O O . ASP A 1 98 ? 21.212 6.079 7.011 1.00 15.73 126 ASP A O 1
ATOM 750 N N . SER A 1 99 ? 20.047 7.992 6.915 1.00 14.09 127 SER A N 1
ATOM 751 C CA . SER A 1 99 ? 18.803 7.346 7.344 1.00 14.96 127 SER A CA 1
ATOM 752 C C . SER A 1 99 ? 18.149 6.510 6.246 1.00 17.16 127 SER A C 1
ATOM 753 O O . SER A 1 99 ? 17.887 7.012 5.151 1.00 19.98 127 SER A O 1
ATOM 756 N N . ALA A 1 100 ? 17.886 5.236 6.548 1.00 14.93 128 ALA A N 1
ATOM 757 C CA . ALA A 1 100 ? 17.090 4.375 5.684 1.00 16.16 128 ALA A CA 1
ATOM 758 C C . ALA A 1 100 ? 15.708 4.105 6.291 1.00 18.09 128 ALA A C 1
ATOM 759 O O . ALA A 1 100 ? 15.134 3.026 6.092 1.00 19.56 128 ALA A O 1
ATOM 761 N N . ARG A 1 101 ? 15.179 5.077 7.043 1.00 16.90 129 ARG A N 1
ATOM 762 C CA . ARG A 1 101 ? 13.919 4.907 7.754 1.00 18.32 129 ARG A CA 1
ATOM 763 C C . ARG A 1 101 ? 12.796 4.407 6.846 1.00 19.07 129 ARG A C 1
ATOM 764 O O . ARG A 1 101 ? 12.043 3.506 7.227 1.00 19.47 129 ARG A O 1
ATOM 772 N N . ASP A 1 102 ? 12.688 4.964 5.641 1.00 19.46 130 ASP A N 1
ATOM 773 C CA . ASP A 1 102 ? 11.580 4.600 4.754 1.00 22.60 130 ASP A CA 1
ATOM 774 C C . ASP A 1 102 ? 11.705 3.203 4.146 1.00 21.61 130 ASP A C 1
ATOM 775 O O . ASP A 1 102 ? 10.744 2.677 3.588 1.00 22.48 130 ASP A O 1
ATOM 780 N N . GLN A 1 103 ? 12.885 2.612 4.258 1.00 20.34 131 GLN A N 1
ATOM 781 C CA . GLN A 1 103 ? 13.140 1.273 3.737 1.00 20.73 131 GLN A CA 1
ATOM 782 C C . GLN A 1 103 ? 12.956 0.184 4.794 1.00 19.56 131 GLN A C 1
ATOM 783 O O . GLN A 1 103 ? 13.184 -0.998 4.525 1.00 21.54 131 GLN A O 1
ATOM 789 N N . ILE A 1 104 ? 12.519 0.568 5.986 1.00 19.67 132 ILE A N 1
ATOM 790 C CA . ILE A 1 104 ? 12.369 -0.429 7.056 1.00 22.05 132 ILE A CA 1
ATOM 791 C C . ILE A 1 104 ? 11.502 -1.656 6.710 1.00 24.33 132 ILE A C 1
ATOM 792 O O . ILE A 1 104 ? 11.917 -2.785 6.951 1.00 24.17 132 ILE A O 1
ATOM 797 N N . PRO A 1 105 ? 10.324 -1.445 6.104 1.00 23.82 133 PRO A N 1
ATOM 798 C CA . PRO A 1 105 ? 9.513 -2.616 5.747 1.00 25.95 133 PRO A CA 1
ATOM 799 C C . PRO A 1 105 ? 10.235 -3.592 4.808 1.00 28.62 133 PRO A C 1
ATOM 800 O O . PRO A 1 105 ? 10.071 -4.806 4.950 1.00 30.03 133 PRO A O 1
ATOM 804 N N . LEU A 1 106 ? 11.019 -3.082 3.866 1.00 25.20 134 LEU A N 1
ATOM 805 C CA . LEU A 1 106 ? 11.769 -3.966 2.977 1.00 24.47 134 LEU A CA 1
ATOM 806 C C . LEU A 1 106 ? 12.871 -4.693 3.735 1.00 20.48 134 LEU A C 1
ATOM 807 O O . LEU A 1 106 ? 13.112 -5.880 3.517 1.00 22.44 134 LEU A O 1
ATOM 812 N N . LEU A 1 107 ? 13.518 -3.992 4.665 1.00 25.22 135 LEU A N 1
ATOM 813 C CA . LEU A 1 107 ? 14.620 -4.571 5.423 1.00 22.43 135 LEU A CA 1
ATOM 814 C C . LEU A 1 107 ? 14.132 -5.600 6.447 1.00 23.83 135 LEU A C 1
ATOM 815 O O . LEU A 1 107 ? 14.758 -6.641 6.642 1.00 23.18 135 LEU A O 1
ATOM 820 N N . GLN A 1 108 ? 13.014 -5.304 7.097 1.00 21.33 136 GLN A N 1
ATOM 821 C CA . GLN A 1 108 ? 12.450 -6.207 8.099 1.00 24.50 136 GLN A CA 1
ATOM 822 C C . GLN A 1 108 ? 12.045 -7.546 7.479 1.00 24.79 136 GLN A C 1
ATOM 823 O O . GLN A 1 108 ? 11.982 -8.561 8.171 1.00 25.62 136 GLN A O 1
ATOM 829 N N . ALA A 1 109 ? 11.779 -7.552 6.174 1.00 26.99 137 ALA A N 1
ATOM 830 C CA . ALA A 1 109 ? 11.477 -8.793 5.465 1.00 26.71 137 ALA A CA 1
ATOM 831 C C . ALA A 1 109 ? 12.694 -9.706 5.429 1.00 24.21 137 ALA A C 1
ATOM 832 O O . ALA A 1 109 ? 12.566 -10.917 5.210 1.00 26.99 137 ALA A O 1
ATOM 834 N N . ILE A 1 110 ? 13.872 -9.125 5.634 1.00 22.94 138 ILE A N 1
ATOM 835 C CA . ILE A 1 110 ? 15.134 -9.854 5.572 1.00 22.76 138 ILE A CA 1
ATOM 836 C C . ILE A 1 110 ? 15.639 -10.319 6.932 1.00 23.46 138 ILE A C 1
ATOM 837 O O . ILE A 1 110 ? 16.075 -11.457 7.082 1.00 24.76 138 ILE A O 1
ATOM 842 N N . ALA A 1 111 ? 15.576 -9.425 7.914 1.00 22.76 139 ALA A N 1
ATOM 843 C CA . ALA A 1 111 ? 16.027 -9.718 9.276 1.00 21.09 139 ALA A CA 1
ATOM 844 C C . ALA A 1 111 ? 15.423 -8.715 10.248 1.00 21.53 139 ALA A C 1
ATOM 845 O O . ALA A 1 111 ? 14.967 -7.642 9.842 1.00 19.27 139 ALA A O 1
ATOM 847 N N . PRO A 1 112 ? 15.440 -9.040 11.550 1.00 21.76 140 PRO A N 1
ATOM 848 C CA . PRO A 1 112 ? 14.967 -8.079 12.552 1.00 19.02 140 PRO A CA 1
ATOM 849 C C . PRO A 1 112 ? 15.659 -6.739 12.347 1.00 17.39 140 PRO A C 1
ATOM 850 O O . PRO A 1 112 ? 16.888 -6.675 12.283 1.00 16.84 140 PRO A O 1
ATOM 854 N N . THR A 1 113 ? 14.872 -5.679 12.234 1.00 17.22 141 THR A N 1
ATOM 855 C CA . THR A 1 113 ? 15.387 -4.353 11.907 1.00 18.69 141 THR A CA 1
ATOM 856 C C . THR A 1 113 ? 15.017 -3.366 13.010 1.00 17.78 141 THR A C 1
ATOM 857 O O . THR A 1 113 ? 13.854 -3.274 13.398 1.00 19.28 141 THR A O 1
ATOM 861 N N . ILE A 1 114 ? 16.019 -2.654 13.519 1.00 15.97 142 ILE A N 1
ATOM 862 C CA . ILE A 1 114 ? 15.808 -1.677 14.588 1.00 17.56 142 ILE A CA 1
ATOM 863 C C . ILE A 1 114 ? 16.159 -0.257 14.143 1.00 17.93 142 ILE A C 1
ATOM 864 O O . ILE A 1 114 ? 16.956 -0.056 13.215 1.00 16.96 142 ILE A O 1
ATOM 869 N N . LEU A 1 115 ? 15.545 0.713 14.813 1.00 18.74 143 LEU A N 1
ATOM 870 C CA . LEU A 1 115 ? 15.632 2.120 14.431 1.00 17.80 143 LEU A CA 1
ATOM 871 C C . LEU A 1 115 ? 16.020 2.959 15.656 1.00 18.36 143 LEU A C 1
ATOM 872 O O . LEU A 1 115 ? 15.317 2.951 16.678 1.00 17.36 143 LEU A O 1
ATOM 877 N N . VAL A 1 116 ? 17.141 3.678 15.532 1.00 17.53 144 VAL A N 1
ATOM 878 C CA . VAL A 1 116 ? 17.702 4.491 16.605 1.00 18.37 144 VAL A CA 1
ATOM 879 C C . VAL A 1 116 ? 17.943 5.909 16.101 1.00 15.74 144 VAL A C 1
ATOM 880 O O . VAL A 1 116 ? 18.158 6.142 14.909 1.00 15.79 144 VAL A O 1
ATOM 884 N N . ASP A 1 117 ? 17.872 6.869 17.012 1.00 17.60 145 ASP A N 1
ATOM 885 C CA . ASP A 1 117 ? 18.147 8.256 16.680 1.00 18.40 145 ASP A CA 1
ATOM 886 C C . ASP A 1 117 ? 19.415 8.676 17.401 1.00 18.35 145 ASP A C 1
ATOM 887 O O . ASP A 1 117 ? 19.447 8.739 18.637 1.00 18.12 145 ASP A O 1
ATOM 892 N N . TYR A 1 118 ? 20.471 8.934 16.642 1.00 16.77 146 TYR A N 1
ATOM 893 C CA . TYR A 1 118 ? 21.736 9.343 17.224 1.00 16.25 146 TYR A CA 1
ATOM 894 C C . TYR A 1 118 ? 21.833 10.852 17.411 1.00 16.10 146 TYR A C 1
ATOM 895 O O . TYR A 1 118 ? 22.818 11.348 17.964 1.00 18.65 146 TYR A O 1
ATOM 904 N N . SER A 1 119 ? 20.824 11.585 16.943 1.00 15.23 147 SER A N 1
ATOM 905 C CA . SER A 1 119 ? 20.942 13.041 16.880 1.00 14.71 147 SER A CA 1
ATOM 906 C C . SER A 1 119 ? 20.734 13.769 18.208 1.00 16.21 147 SER A C 1
ATOM 907 O O . SER A 1 119 ? 21.053 14.943 18.312 1.00 16.97 147 SER A O 1
ATOM 910 N N . ASP A 1 120 ? 20.178 13.090 19.202 1.00 19.11 148 ASP A N 1
ATOM 911 C CA . ASP A 1 120 ? 19.873 13.765 20.466 1.00 22.84 148 ASP A CA 1
ATOM 912 C C . ASP A 1 120 ? 20.348 12.985 21.671 1.00 22.39 148 ASP A C 1
ATOM 913 O O . ASP A 1 120 ? 19.829 13.153 22.783 1.00 23.52 148 ASP A O 1
ATOM 918 N N . GLN A 1 121 ? 21.338 12.132 21.465 1.00 15.22 149 GLN A N 1
ATOM 919 C CA . GLN A 1 121 ? 21.916 11.466 22.622 1.00 17.88 149 GLN A CA 1
ATOM 920 C C . GLN A 1 121 ? 23.428 11.411 22.512 1.00 16.73 149 GLN A C 1
ATOM 921 O O . GLN A 1 121 ? 24.009 11.595 21.452 1.00 17.27 149 GLN A O 1
ATOM 927 N N . THR A 1 122 ? 24.071 11.242 23.651 1.00 17.37 150 THR A N 1
ATOM 928 C CA . THR A 1 122 ? 25.512 11.069 23.689 1.00 16.29 150 THR A CA 1
ATOM 929 C C . THR A 1 122 ? 25.887 9.784 22.957 1.00 14.91 150 THR A C 1
ATOM 930 O O . THR A 1 122 ? 25.041 8.912 22.761 1.00 13.56 150 THR A O 1
ATOM 934 N N . TRP A 1 123 ? 27.153 9.626 22.598 1.00 13.58 151 TRP A N 1
ATOM 935 C CA . TRP A 1 123 ? 27.560 8.333 22.067 1.00 13.22 151 TRP A CA 1
ATOM 936 C C . TRP A 1 123 ? 27.343 7.233 23.125 1.00 14.48 151 TRP A C 1
ATOM 937 O O . TRP A 1 123 ? 26.998 6.105 22.778 1.00 14.46 151 TRP A O 1
ATOM 948 N N . GLN A 1 124 ? 27.536 7.563 24.400 1.00 14.18 152 GLN A N 1
ATOM 949 C CA . GLN A 1 124 ? 27.346 6.588 25.455 1.00 13.32 152 GLN A CA 1
ATOM 950 C C . GLN A 1 124 ? 25.914 6.085 25.502 1.00 12.31 152 GLN A C 1
ATOM 951 O O . GLN A 1 124 ? 25.687 4.873 25.665 1.00 13.21 152 GLN A O 1
ATOM 957 N N . SER A 1 125 ? 24.952 6.989 25.383 1.00 12.98 153 SER A N 1
ATOM 958 C CA A SER A 1 125 ? 23.558 6.571 25.423 0.49 13.00 153 SER A CA 1
ATOM 959 C CA B SER A 1 125 ? 23.544 6.611 25.407 0.51 13.40 153 SER A CA 1
ATOM 960 C C . SER A 1 125 ? 23.207 5.719 24.211 1.00 13.41 153 SER A C 1
ATOM 961 O O . SER A 1 125 ? 22.470 4.736 24.327 1.00 12.59 153 SER A O 1
ATOM 966 N N . LEU A 1 126 ? 23.749 6.064 23.049 1.00 12.86 154 LEU A N 1
ATOM 967 C CA . LEU A 1 126 ? 23.548 5.237 21.875 1.00 12.81 154 LEU A CA 1
ATOM 968 C C . LEU A 1 126 ? 24.200 3.864 22.100 1.00 13.35 154 LEU A C 1
ATOM 969 O O . LEU A 1 126 ? 23.619 2.840 21.760 1.00 15.83 154 LEU A O 1
ATOM 974 N N . ALA A 1 127 ? 25.403 3.844 22.668 1.00 13.27 155 ALA A N 1
ATOM 975 C CA . ALA A 1 127 ? 26.062 2.560 22.961 1.00 12.18 155 ALA A CA 1
ATOM 976 C C . ALA A 1 127 ? 25.217 1.690 23.896 1.00 13.54 155 ALA A C 1
ATOM 977 O O . ALA A 1 127 ? 25.112 0.476 23.725 1.00 14.33 155 ALA A O 1
ATOM 979 N N . GLN A 1 128 ? 24.649 2.306 24.931 1.00 12.76 156 GLN A N 1
ATOM 980 C CA A GLN A 1 128 ? 23.781 1.583 25.852 0.51 13.93 156 GLN A CA 1
ATOM 981 C CA B GLN A 1 128 ? 23.788 1.576 25.849 0.49 13.96 156 GLN A CA 1
ATOM 982 C C . GLN A 1 128 ? 22.560 1.012 25.136 1.00 14.11 156 GLN A C 1
ATOM 983 O O . GLN A 1 128 ? 22.168 -0.139 25.362 1.00 14.21 156 GLN A O 1
ATOM 994 N N . GLN A 1 129 ? 21.966 1.821 24.263 1.00 15.74 157 GLN A N 1
ATOM 995 C CA . GLN A 1 129 ? 20.790 1.397 23.535 1.00 16.03 157 GLN A CA 1
ATOM 996 C C . GLN A 1 129 ? 21.143 0.181 22.674 1.00 16.93 157 GLN A C 1
ATOM 997 O O . GLN A 1 129 ? 20.406 -0.816 22.643 1.00 15.37 157 GLN A O 1
ATOM 1003 N N . LEU A 1 130 ? 22.274 0.259 21.982 1.00 14.63 158 LEU A N 1
ATOM 1004 C CA . LEU A 1 130 ? 22.733 -0.835 21.127 1.00 14.56 158 LEU A CA 1
ATOM 1005 C C . LEU A 1 130 ? 23.189 -2.038 21.944 1.00 14.61 158 LEU A C 1
ATOM 1006 O O . LEU A 1 130 ? 23.034 -3.179 21.500 1.00 15.57 158 LEU A O 1
ATOM 1011 N N . GLY A 1 131 ? 23.720 -1.795 23.147 1.00 15.04 159 GLY A N 1
ATOM 1012 C CA . GLY A 1 131 ? 24.080 -2.883 24.04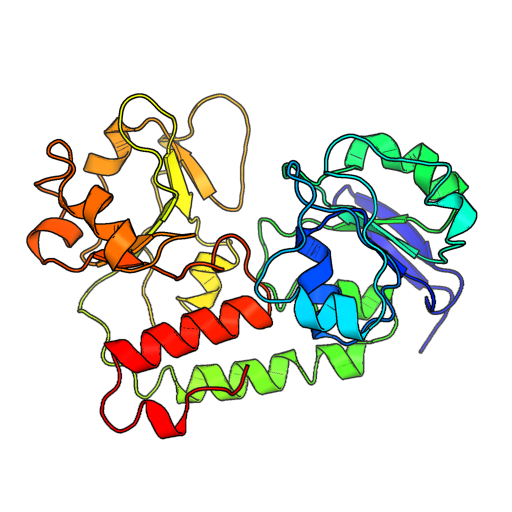6 1.00 14.60 159 GLY A CA 1
ATOM 1013 C C . GLY A 1 131 ? 22.866 -3.729 24.367 1.00 14.34 159 GLY A C 1
ATOM 1014 O O . GLY A 1 131 ? 22.942 -4.956 24.385 1.00 14.38 159 GLY A O 1
ATOM 1015 N N . LEU A 1 132 ? 21.737 -3.077 24.625 1.00 14.34 160 LEU A N 1
ATOM 1016 C CA . LEU A 1 132 ? 20.496 -3.789 24.942 1.00 14.82 160 LEU A CA 1
ATOM 1017 C C . LEU A 1 132 ? 19.945 -4.558 23.736 1.00 15.95 160 LEU A C 1
ATOM 1018 O O . LEU A 1 132 ? 19.314 -5.597 23.907 1.00 18.34 160 LEU A O 1
ATOM 1023 N N . ALA A 1 133 ? 20.203 -4.074 22.525 1.00 15.82 161 ALA A N 1
ATOM 1024 C CA . ALA A 1 133 ? 19.749 -4.776 21.334 1.00 18.20 161 ALA A CA 1
ATOM 1025 C C . ALA A 1 133 ? 20.612 -6.000 21.024 1.00 19.44 161 ALA A C 1
ATOM 1026 O O . ALA A 1 133 ? 20.150 -6.949 20.392 1.00 20.28 161 ALA A O 1
ATOM 1028 N N . THR A 1 134 ? 21.866 -5.981 21.465 1.00 18.72 162 THR A N 1
ATOM 1029 C CA . THR A 1 134 ? 22.826 -6.992 21.019 1.00 15.73 162 THR A CA 1
ATOM 1030 C C . THR A 1 134 ? 23.282 -7.933 22.136 1.00 15.31 162 THR A C 1
ATOM 1031 O O . THR A 1 134 ? 24.080 -8.850 21.896 1.00 15.37 162 THR A O 1
ATOM 1035 N N . GLY A 1 135 ? 22.800 -7.704 23.356 1.00 16.32 163 GLY A N 1
ATOM 1036 C CA . GLY A 1 135 ? 23.213 -8.500 24.497 1.00 16.84 163 GLY A CA 1
ATOM 1037 C C . GLY A 1 135 ? 24.635 -8.188 24.905 1.00 15.49 163 GLY A C 1
ATOM 1038 O O . GLY A 1 135 ? 25.327 -9.036 25.475 1.00 17.77 163 GLY A O 1
ATOM 1039 N N . LEU A 1 136 ? 25.065 -6.960 24.632 1.00 17.55 164 LEU A N 1
ATOM 1040 C CA . LEU A 1 136 ? 26.436 -6.567 24.917 1.00 15.00 164 LEU A CA 1
ATOM 1041 C C . LEU A 1 136 ? 26.470 -5.512 26.022 1.00 15.73 164 LEU A C 1
ATOM 1042 O O . LEU A 1 136 ? 27.311 -4.611 26.029 1.00 15.45 164 LEU A O 1
ATOM 1047 N N . GLU A 1 137 ? 25.554 -5.643 26.970 1.00 17.10 165 GLU A N 1
ATOM 1048 C CA . GLU A 1 137 ? 25.474 -4.700 28.092 1.00 16.45 165 GLU A CA 1
ATOM 1049 C C . GLU A 1 137 ? 26.775 -4.643 28.900 1.00 17.17 165 GLU A C 1
ATOM 1050 O O . GLU A 1 137 ? 27.198 -3.565 29.332 1.00 18.09 165 GLU A O 1
ATOM 1056 N N . GLU A 1 138 ? 27.419 -5.794 29.085 1.00 19.64 166 GLU A N 1
ATOM 1057 C CA . GLU A 1 138 ? 28.678 -5.835 29.834 1.00 20.97 166 GLU A CA 1
ATOM 1058 C C . GLU A 1 138 ? 29.715 -4.984 29.130 1.00 19.34 166 GLU A C 1
ATOM 1059 O O . GLU A 1 138 ? 30.386 -4.154 29.754 1.00 17.66 166 GLU A O 1
ATOM 1065 N N . GLN A 1 139 ? 29.865 -5.223 27.831 1.00 19.28 167 GLN A N 1
ATOM 1066 C CA . GLN A 1 139 ? 30.838 -4.496 27.034 1.00 19.89 167 GLN A CA 1
ATOM 1067 C C . GLN A 1 139 ? 30.541 -3.020 27.009 1.00 15.42 167 GLN A C 1
ATOM 1068 O O . GLN A 1 139 ? 31.449 -2.201 27.146 1.00 17.03 167 GLN A O 1
ATOM 1074 N N . ALA A 1 140 ? 29.290 -2.663 26.777 1.00 16.59 168 ALA A N 1
ATOM 1075 C CA . ALA A 1 140 ? 28.930 -1.257 26.674 1.00 17.07 168 ALA A CA 1
ATOM 1076 C C . ALA A 1 140 ? 29.173 -0.566 28.007 1.00 14.64 168 ALA A C 1
ATOM 1077 O O . ALA A 1 140 ? 29.782 0.506 28.066 1.00 17.09 168 ALA A O 1
ATOM 1079 N N . GLU A 1 141 ? 28.723 -1.193 29.090 1.00 14.93 169 GLU A N 1
ATOM 1080 C CA . GLU A 1 141 ? 28.865 -0.569 30.393 1.00 15.83 169 GLU A CA 1
ATOM 1081 C C . GLU A 1 141 ? 30.334 -0.345 30.754 1.00 18.78 169 GLU A C 1
ATOM 1082 O O . GLU A 1 141 ? 30.706 0.702 31.287 1.00 19.31 169 GLU A O 1
ATOM 1088 N N . ARG A 1 142 ? 31.172 -1.335 30.465 1.00 16.62 170 ARG A N 1
ATOM 1089 C CA A ARG A 1 142 ? 32.604 -1.237 30.731 0.54 18.76 170 ARG A CA 1
ATOM 1090 C CA B ARG A 1 142 ? 32.590 -1.201 30.769 0.46 19.25 170 ARG A CA 1
ATOM 1091 C C . ARG A 1 142 ? 33.231 -0.115 29.910 1.00 18.85 170 ARG A C 1
ATOM 1092 O O . ARG A 1 142 ? 33.989 0.710 30.425 1.00 17.07 170 ARG A O 1
ATOM 1107 N N . THR A 1 143 ? 32.924 -0.115 28.619 1.00 17.26 171 THR A N 1
ATOM 1108 C CA . THR A 1 143 ? 33.449 0.915 27.713 1.00 17.25 171 THR A CA 1
ATOM 1109 C C . THR A 1 143 ? 33.076 2.331 28.162 1.00 15.79 171 THR A C 1
ATOM 1110 O O . THR A 1 143 ? 33.921 3.240 28.202 1.00 17.93 171 THR A O 1
ATOM 1114 N N . ILE A 1 144 ? 31.806 2.514 28.497 1.00 14.89 172 ILE A N 1
ATOM 1115 C CA . ILE A 1 144 ? 31.304 3.801 28.958 1.00 16.10 172 ILE A CA 1
ATOM 1116 C C . ILE A 1 144 ? 31.956 4.199 30.278 1.00 16.45 172 ILE A C 1
ATOM 1117 O O . ILE A 1 144 ? 32.409 5.333 30.447 1.00 18.81 172 ILE A O 1
ATOM 1122 N N . HIS A 1 145 ? 32.029 3.256 31.210 1.00 15.45 173 HIS A N 1
ATOM 1123 C CA . HIS A 1 145 ? 32.609 3.558 32.499 1.00 17.40 173 HIS A CA 1
ATOM 1124 C C . HIS A 1 145 ? 34.083 3.963 32.381 1.00 19.46 173 HIS A C 1
ATOM 1125 O O . HIS A 1 145 ? 34.541 4.916 33.038 1.00 19.02 173 HIS A O 1
ATOM 1132 N N . ASN A 1 146 ? 34.835 3.249 31.542 1.00 20.18 174 ASN A N 1
ATOM 1133 C CA . ASN A 1 146 ? 36.249 3.576 31.389 1.00 20.73 174 ASN A CA 1
ATOM 1134 C C . ASN A 1 146 ? 36.429 4.965 30.790 1.00 20.16 174 ASN A C 1
ATOM 1135 O O . ASN A 1 146 ? 37.336 5.707 31.183 1.00 19.71 174 ASN A O 1
ATOM 1140 N N . PHE A 1 147 ? 35.573 5.316 29.833 1.00 18.57 175 PHE A N 1
ATOM 1141 C CA . PHE A 1 147 ? 35.693 6.600 29.167 1.00 18.78 175 PHE A CA 1
ATOM 1142 C C . PHE A 1 147 ? 35.374 7.714 30.144 1.00 20.41 175 PHE A C 1
ATOM 1143 O O . PHE A 1 147 ? 36.028 8.760 30.149 1.00 18.76 175 PHE A O 1
ATOM 1151 N N . GLU A 1 148 ? 34.388 7.473 31.002 1.00 20.34 176 GLU A N 1
ATOM 1152 C CA . GLU A 1 148 ? 33.980 8.481 31.970 1.00 24.72 176 GLU A CA 1
ATOM 1153 C C . GLU A 1 148 ? 35.035 8.677 33.063 1.00 23.87 176 GLU A C 1
ATOM 1154 O O . GLU A 1 148 ? 35.232 9.791 33.543 1.00 23.15 176 GLU A O 1
ATOM 1160 N N . GLN A 1 149 ? 35.720 7.608 33.444 1.00 20.31 177 GLN A N 1
ATOM 1161 C CA . GLN A 1 149 ? 36.853 7.727 34.362 1.00 22.86 177 GLN A CA 1
ATOM 1162 C C . GLN A 1 149 ? 37.928 8.622 33.759 1.00 19.34 177 GLN A C 1
ATOM 1163 O O . GLN A 1 149 ? 38.545 9.445 34.446 1.00 23.08 177 GLN A O 1
ATOM 1169 N N . TRP A 1 150 ? 38.149 8.473 32.461 1.00 16.12 178 TRP A N 1
ATOM 1170 C CA . TRP A 1 150 ? 39.127 9.287 31.760 1.00 20.52 178 TRP A CA 1
ATOM 1171 C C . TRP A 1 150 ? 38.703 10.748 31.674 1.00 21.36 178 TRP A C 1
ATOM 1172 O O . TRP A 1 150 ? 39.514 11.639 31.928 1.00 22.08 178 TRP A O 1
ATOM 1183 N N . THR A 1 151 ? 37.445 11.005 31.330 1.00 21.08 179 THR A N 1
ATOM 1184 C CA . THR A 1 151 ? 37.009 12.393 31.183 1.00 22.52 179 THR A CA 1
ATOM 1185 C C . THR A 1 151 ? 37.058 13.125 32.507 1.00 22.77 179 THR A C 1
ATOM 1186 O O . THR A 1 151 ? 37.304 14.325 32.538 1.00 24.57 179 THR A O 1
ATOM 1190 N N . LYS A 1 152 ? 36.836 12.390 33.593 1.00 22.54 180 LYS A N 1
ATOM 1191 C CA . LYS A 1 152 ? 36.990 12.929 34.941 1.00 23.58 180 LYS A CA 1
ATOM 1192 C C . LYS A 1 152 ? 38.409 13.431 35.142 1.00 23.76 180 LYS A C 1
ATOM 1193 O O . LYS A 1 152 ? 38.628 14.558 35.591 1.00 25.31 180 LYS A O 1
ATOM 1199 N N . GLN A 1 153 ? 39.376 12.587 34.803 1.00 23.68 181 GLN A N 1
ATOM 1200 C CA . GLN A 1 153 ? 40.779 12.949 34.958 1.00 25.54 181 GLN A CA 1
ATOM 1201 C C . GLN A 1 153 ? 41.119 14.157 34.097 1.00 23.63 181 GLN A C 1
ATOM 1202 O O . GLN A 1 153 ? 41.808 15.085 34.529 1.00 26.20 181 GLN A O 1
ATOM 1208 N N . VAL A 1 154 ? 40.649 14.136 32.857 1.00 22.82 182 VAL A N 1
ATOM 1209 C CA . VAL A 1 154 ? 40.936 15.216 31.941 1.00 22.98 182 VAL A CA 1
ATOM 1210 C C . VAL A 1 154 ? 40.308 16.518 32.424 1.00 22.37 182 VAL A C 1
ATOM 1211 O O . VAL A 1 154 ? 40.943 17.576 32.409 1.00 22.26 182 VAL A O 1
ATOM 1215 N N . ARG A 1 155 ? 39.056 16.439 32.849 1.00 21.42 183 ARG A N 1
ATOM 1216 C CA A ARG A 1 155 ? 38.335 17.610 33.334 0.60 23.03 183 ARG A CA 1
ATOM 1217 C CA B ARG A 1 155 ? 38.338 17.612 33.335 0.40 23.36 183 ARG A CA 1
ATOM 1218 C C . ARG A 1 155 ? 39.143 18.346 34.403 1.00 25.64 183 ARG A C 1
ATOM 1219 O O . ARG A 1 155 ? 39.145 19.580 34.456 1.00 25.87 183 ARG A O 1
ATOM 1234 N N . ASP A 1 156 ? 39.840 17.576 35.238 1.00 27.33 184 ASP A N 1
ATOM 1235 C CA . ASP A 1 156 ? 40.629 18.111 36.352 1.00 29.36 184 ASP A CA 1
ATOM 1236 C C . ASP A 1 156 ? 41.956 18.765 35.974 1.00 30.25 184 ASP A C 1
ATOM 1237 O O . ASP A 1 156 ? 42.574 19.430 36.805 1.00 30.21 184 ASP A O 1
ATOM 1242 N N . VAL A 1 157 ? 42.417 18.558 34.746 1.00 25.37 185 VAL A N 1
ATOM 1243 C CA . VAL A 1 157 ? 43.690 19.145 34.321 1.00 28.61 185 VAL A CA 1
ATOM 1244 C C . VAL A 1 157 ? 43.567 20.211 33.227 1.00 27.25 185 VAL A C 1
ATOM 1245 O O . VAL A 1 157 ? 44.531 20.928 32.949 1.00 29.36 185 VAL A O 1
ATOM 1249 N N . LEU A 1 158 ? 42.402 20.330 32.601 1.00 27.85 186 LEU A N 1
ATOM 1250 C CA . LEU A 1 158 ? 42.242 21.353 31.574 1.00 28.08 186 LEU A CA 1
ATOM 1251 C C . LEU A 1 158 ? 42.126 22.743 32.179 1.00 31.76 186 LEU A C 1
ATOM 1252 O O . LEU A 1 158 ? 41.430 22.954 33.174 1.00 34.36 186 LEU A O 1
ATOM 1257 N N . ASP A 1 159 ? 42.847 23.682 31.584 1.00 27.08 187 ASP A N 1
ATOM 1258 C CA A ASP A 1 159 ? 42.676 25.088 31.902 0.51 29.35 187 ASP A CA 1
ATOM 1259 C CA B ASP A 1 159 ? 42.672 25.088 31.901 0.49 29.34 187 ASP A CA 1
ATOM 1260 C C . ASP A 1 159 ? 41.963 25.745 30.727 1.00 30.66 187 ASP A C 1
ATOM 1261 O O . ASP A 1 159 ? 42.601 26.329 29.853 1.00 29.89 187 ASP A O 1
ATOM 1270 N N . LEU A 1 160 ? 40.639 25.623 30.707 1.00 32.05 188 LEU A N 1
ATOM 1271 C CA . LEU A 1 160 ? 39.839 26.163 29.619 1.00 29.17 188 LEU A CA 1
ATOM 1272 C C . LEU A 1 160 ? 39.750 27.679 29.694 1.00 29.52 188 LEU A C 1
ATOM 1273 O O . LEU A 1 160 ? 39.883 28.263 30.774 1.00 30.53 188 LEU A O 1
ATOM 1278 N N . PRO A 1 161 ? 39.511 28.324 28.543 1.00 29.49 189 PRO A N 1
ATOM 1279 C CA . PRO A 1 161 ? 39.297 29.771 28.535 1.00 29.05 189 PRO A CA 1
ATOM 1280 C C . PRO A 1 161 ? 38.117 30.111 29.431 1.00 29.38 189 PRO A C 1
ATOM 1281 O O . PRO A 1 161 ? 37.228 29.280 29.620 1.00 29.46 189 PRO A O 1
ATOM 1285 N N . LYS A 1 162 ? 38.113 31.317 29.986 1.00 30.94 190 LYS A N 1
ATOM 1286 C CA . LYS A 1 162 ? 36.995 31.760 30.802 1.00 31.23 190 LYS A CA 1
ATOM 1287 C C . LYS A 1 162 ? 35.728 31.865 29.967 1.00 27.40 190 LYS A C 1
ATOM 1288 O O . LYS A 1 162 ? 35.790 32.141 28.767 1.00 26.90 190 LYS A O 1
ATOM 1294 N N . GLY A 1 163 ? 34.584 31.631 30.596 1.00 26.82 191 GLY A N 1
ATOM 1295 C CA . GLY A 1 163 ? 33.304 31.832 29.940 1.00 24.88 191 GLY A CA 1
ATOM 1296 C C . GLY A 1 163 ? 32.760 30.579 29.283 1.00 25.85 191 GLY A C 1
ATOM 1297 O O . GLY A 1 163 ? 32.853 29.491 29.842 1.00 28.08 191 GLY A O 1
ATOM 1298 N N . ARG A 1 164 ? 32.196 30.740 28.088 1.00 20.62 192 ARG A N 1
ATOM 1299 C CA . ARG A 1 164 ? 31.497 29.656 27.417 1.00 21.03 192 ARG A CA 1
ATOM 1300 C C . ARG A 1 164 ? 32.048 29.424 26.021 1.00 18.43 192 ARG A C 1
ATOM 1301 O O . ARG A 1 164 ? 32.847 30.216 25.521 1.00 20.04 192 ARG A O 1
ATOM 1309 N N . ALA A 1 165 ? 31.616 28.325 25.420 1.00 16.92 193 ALA A N 1
ATOM 1310 C CA . ALA A 1 165 ? 32.005 28.001 24.050 1.00 18.16 193 ALA A CA 1
ATOM 1311 C C . ALA A 1 165 ? 30.798 27.613 23.227 1.00 19.09 193 ALA A C 1
ATOM 1312 O O . ALA A 1 165 ? 29.845 27.036 23.740 1.00 18.85 193 ALA A O 1
ATOM 1314 N N . ASN A 1 166 ? 30.850 27.909 21.928 1.00 17.08 194 ASN A N 1
ATOM 1315 C CA . ASN A 1 166 ? 29.887 27.328 20.997 1.00 17.55 194 ASN A CA 1
ATOM 1316 C C . ASN A 1 166 ? 30.580 26.332 20.068 1.00 17.38 194 ASN A C 1
ATOM 1317 O O . ASN A 1 166 ? 31.803 26.292 19.995 1.00 19.06 194 ASN A O 1
ATOM 1322 N N . ILE A 1 167 ? 29.785 25.508 19.404 1.00 15.71 195 ILE A N 1
ATOM 1323 C CA . ILE A 1 167 ? 30.291 24.526 18.462 1.00 15.88 195 ILE A CA 1
ATOM 1324 C C . ILE A 1 167 ? 29.585 24.755 17.147 1.00 15.83 195 ILE A C 1
ATOM 1325 O O . ILE A 1 167 ? 28.353 24.712 17.071 1.00 16.25 195 ILE A O 1
ATOM 1330 N N . VAL A 1 168 ? 30.358 24.999 16.095 1.00 15.92 196 VAL A N 1
ATOM 1331 C CA . VAL A 1 168 ? 29.793 25.454 14.839 1.00 14.07 196 VAL A CA 1
ATOM 1332 C C . VAL A 1 168 ? 30.188 24.540 13.685 1.00 14.98 196 VAL A C 1
ATOM 1333 O O . VAL A 1 168 ? 31.327 24.088 13.601 1.00 15.36 196 VAL A O 1
ATOM 1337 N N . SER A 1 169 ? 29.234 24.288 12.794 1.00 15.89 197 SER A N 1
ATOM 1338 C CA . SER A 1 169 ? 29.504 23.712 11.475 1.00 14.60 197 SER A CA 1
ATOM 1339 C C . SER A 1 169 ? 29.456 24.853 10.467 1.00 15.97 197 SER A C 1
ATOM 1340 O O . SER A 1 169 ? 28.399 25.398 10.175 1.00 15.77 197 SER A O 1
ATOM 1343 N N . TYR A 1 170 ? 30.623 25.220 9.954 1.00 16.53 198 TYR A N 1
ATOM 1344 C CA . TYR A 1 170 ? 30.771 26.430 9.141 1.00 14.88 198 TYR A CA 1
ATOM 1345 C C . TYR A 1 170 ? 30.893 26.149 7.662 1.00 16.60 198 TYR A C 1
ATOM 1346 O O . TYR A 1 170 ? 31.685 25.300 7.247 1.00 17.38 198 TYR A O 1
ATOM 1355 N N . HIS A 1 171 ? 30.107 26.876 6.879 1.00 15.81 199 HIS A N 1
ATOM 1356 C CA . HIS A 1 171 ? 30.157 26.771 5.422 1.00 16.92 199 HIS A CA 1
ATOM 1357 C C . HIS A 1 171 ? 30.247 28.114 4.722 1.00 20.41 199 HIS A C 1
ATOM 1358 O O . HIS A 1 171 ? 30.161 28.164 3.508 1.00 19.70 199 HIS A O 1
ATOM 1365 N N . GLY A 1 172 ? 30.399 29.191 5.481 1.00 18.67 200 GLY A N 1
AT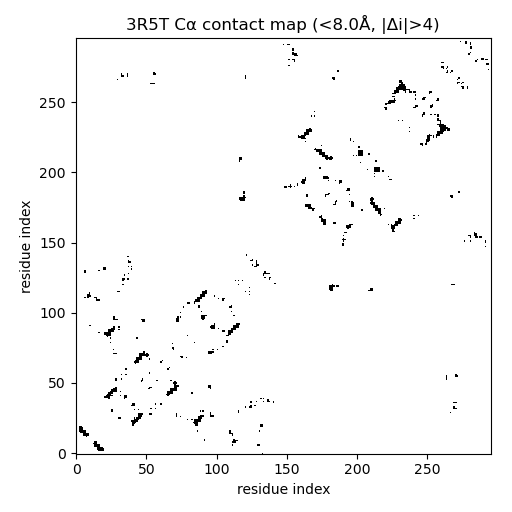OM 1366 C CA . GLY A 1 172 ? 30.627 30.507 4.911 1.00 17.37 200 GLY A CA 1
ATOM 1367 C C . GLY A 1 172 ? 29.380 31.294 4.565 1.00 19.98 200 GLY A C 1
ATOM 1368 O O . GLY A 1 172 ? 28.265 30.847 4.810 1.00 18.33 200 GLY A O 1
ATOM 1369 N N . PRO A 1 173 ? 29.571 32.477 3.965 1.00 20.09 201 PRO A N 1
ATOM 1370 C CA . PRO A 1 173 ? 28.465 33.380 3.624 1.00 21.76 201 PRO A CA 1
ATOM 1371 C C . PRO A 1 173 ? 27.483 32.778 2.621 1.00 21.90 201 PRO A C 1
ATOM 1372 O O . PRO A 1 173 ? 27.862 31.938 1.803 1.00 20.79 201 PRO A O 1
ATOM 1376 N N . GLY A 1 174 ? 26.234 33.225 2.687 1.00 21.41 202 GLY A N 1
ATOM 1377 C CA . GLY A 1 174 ? 25.248 32.907 1.666 1.00 20.16 202 GLY A CA 1
ATOM 1378 C C . GLY A 1 174 ? 24.786 31.464 1.683 1.00 19.35 202 GLY A C 1
ATOM 1379 O O . GLY A 1 174 ? 24.140 31.000 0.740 1.00 21.94 202 GLY A O 1
ATOM 1380 N N . VAL A 1 175 ? 25.116 30.756 2.756 1.00 18.15 203 VAL A N 1
ATOM 1381 C CA A VAL A 1 175 ? 24.694 29.376 2.894 0.33 18.95 203 VAL A CA 1
ATOM 1382 C CA B VAL A 1 175 ? 24.784 29.341 2.918 0.67 18.47 203 VAL A CA 1
ATOM 1383 C C . VAL A 1 175 ? 24.233 29.135 4.321 1.00 16.57 203 VAL A C 1
ATOM 1384 O O . VAL A 1 175 ? 24.618 29.852 5.247 1.00 17.08 203 VAL A O 1
ATOM 1391 N N . VAL A 1 176 ? 23.359 28.149 4.476 1.00 14.06 204 VAL A N 1
ATOM 1392 C CA . VAL A 1 176 ? 22.879 27.799 5.799 1.00 17.74 204 VAL A CA 1
ATOM 1393 C C . VAL A 1 176 ? 24.034 27.165 6.569 1.00 14.09 204 VAL A C 1
ATOM 1394 O O . VAL A 1 176 ? 24.677 26.235 6.087 1.00 16.43 204 VAL A O 1
ATOM 1398 N N . ASN A 1 177 ? 24.309 27.680 7.768 1.00 16.10 205 ASN A N 1
ATOM 1399 C CA . ASN A 1 177 ? 25.343 27.134 8.640 1.00 14.89 205 ASN A CA 1
ATOM 1400 C C . ASN A 1 177 ? 24.661 26.433 9.812 1.00 15.52 205 ASN A C 1
ATOM 1401 O O . ASN A 1 177 ? 23.429 26.384 9.884 1.00 15.25 205 ASN A O 1
ATOM 1406 N N . ALA A 1 178 ? 25.422 25.928 10.770 1.00 13.84 206 ALA A N 1
ATOM 1407 C CA . ALA A 1 178 ? 24.762 25.229 11.876 1.00 15.97 206 ALA A CA 1
ATOM 1408 C C . ALA A 1 178 ? 25.512 25.350 13.186 1.00 15.57 206 ALA A C 1
ATOM 1409 O O . ALA A 1 178 ? 26.734 25.523 13.200 1.00 16.52 206 ALA A O 1
ATOM 1411 N N . VAL A 1 179 ? 24.766 25.266 14.289 1.00 15.94 207 VAL A N 1
ATOM 1412 C CA . VAL A 1 179 ? 25.344 25.423 15.616 1.00 14.74 207 VAL A CA 1
ATOM 1413 C C . VAL A 1 179 ? 24.843 24.313 16.547 1.00 12.90 207 VAL A C 1
ATOM 1414 O O . VAL A 1 179 ? 23.642 24.052 16.629 1.00 14.77 207 VAL A O 1
ATOM 1418 N N . ALA A 1 180 ? 25.759 23.688 17.273 1.00 14.98 208 ALA A N 1
ATOM 1419 C CA . ALA A 1 180 ? 25.380 22.556 18.133 1.00 16.34 208 ALA A CA 1
ATOM 1420 C C . ALA A 1 180 ? 24.385 22.909 19.234 1.00 16.44 208 ALA A C 1
ATOM 1421 O O . ALA A 1 180 ? 24.482 23.963 19.870 1.00 16.67 208 ALA A O 1
ATOM 1423 N N . LYS A 1 181 ? 23.450 21.991 19.467 1.00 15.14 209 LYS A N 1
ATOM 1424 C CA . LYS A 1 181 ? 22.426 22.136 20.499 1.00 15.86 209 LYS A CA 1
ATOM 1425 C C . LYS A 1 181 ? 22.799 21.313 21.724 1.00 15.70 209 LYS A C 1
ATOM 1426 O O . LYS A 1 181 ? 23.634 20.406 21.644 1.00 16.04 209 LYS A O 1
ATOM 1432 N N . ALA A 1 182 ? 22.186 21.646 22.862 1.00 14.91 210 ALA A N 1
ATOM 1433 C CA . ALA A 1 182 ? 22.552 21.054 24.154 1.00 16.18 210 ALA A CA 1
ATOM 1434 C C . ALA A 1 182 ? 22.536 19.533 24.202 1.00 18.52 210 ALA A C 1
ATOM 1435 O O . ALA A 1 182 ? 23.372 18.939 24.863 1.00 17.00 210 ALA A O 1
ATOM 1437 N N . GLN A 1 183 ? 21.588 18.910 23.521 1.00 20.22 211 GLN A N 1
ATOM 1438 C CA . GLN A 1 183 ? 21.463 17.452 23.573 1.00 20.38 211 GLN A CA 1
ATOM 1439 C C . GLN A 1 183 ? 22.385 16.728 22.594 1.00 18.72 211 GLN A C 1
ATOM 1440 O O . GLN A 1 183 ? 22.441 15.495 22.572 1.00 18.83 211 GLN A O 1
ATOM 1446 N N . SER A 1 184 ? 23.099 17.484 21.760 1.00 16.42 212 SER A N 1
ATOM 1447 C CA . SER A 1 184 ? 23.980 16.858 20.766 1.00 16.57 212 SER A CA 1
ATOM 1448 C C . SER A 1 184 ? 25.121 16.090 21.414 1.00 15.92 212 SER A C 1
ATOM 1449 O O . SER A 1 184 ? 25.603 16.442 22.514 1.00 14.58 212 SER A O 1
ATOM 1452 N N . ALA A 1 185 ? 25.563 15.042 20.730 1.00 17.79 213 ALA A N 1
ATOM 1453 C CA . ALA A 1 185 ? 26.723 14.298 21.203 1.00 14.54 213 ALA A CA 1
ATOM 1454 C C 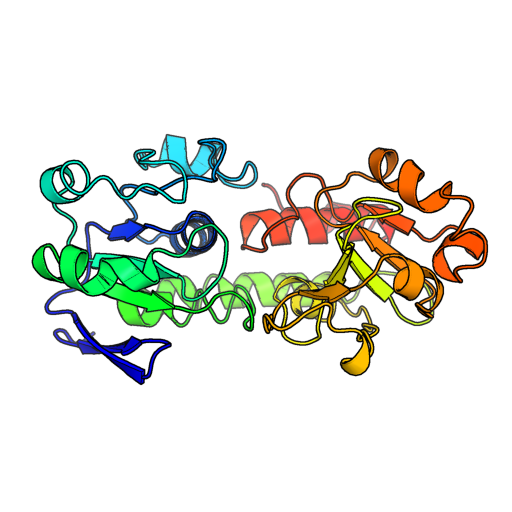. ALA A 1 185 ? 27.934 15.220 21.352 1.00 15.49 213 ALA A C 1
ATOM 1455 O O . ALA A 1 185 ? 28.732 15.058 22.284 1.00 15.13 213 ALA A O 1
ATOM 1457 N N . HIS A 1 186 ? 28.045 16.205 20.467 1.00 13.78 214 HIS A N 1
ATOM 1458 C CA . HIS A 1 186 ? 29.159 17.143 20.514 1.00 15.01 214 HIS A CA 1
ATOM 1459 C C . HIS A 1 186 ? 29.129 18.014 21.767 1.00 15.43 214 HIS A C 1
ATOM 1460 O O . HIS A 1 186 ? 30.137 18.161 22.442 1.00 15.20 214 HIS A O 1
ATOM 1467 N N . ALA A 1 187 ? 28.002 18.664 22.011 1.00 15.33 215 ALA A N 1
ATOM 1468 C CA . ALA A 1 187 ? 27.877 19.535 23.175 1.00 14.91 215 ALA A CA 1
ATOM 1469 C C . ALA A 1 187 ? 28.111 18.752 24.459 1.00 15.09 215 ALA A C 1
ATOM 1470 O O . ALA A 1 187 ? 28.847 19.206 25.330 1.00 17.26 215 ALA A O 1
ATOM 1472 N N . GLN A 1 188 ? 27.521 17.560 24.549 1.00 15.47 216 GLN A N 1
ATOM 1473 C CA . GLN A 1 188 ? 27.612 16.798 25.798 1.00 16.41 216 GLN A CA 1
ATOM 1474 C C . GLN A 1 188 ? 29.036 16.296 26.040 1.00 16.37 216 GLN A C 1
ATOM 1475 O O . GLN A 1 188 ? 29.497 16.258 27.179 1.00 19.40 216 GLN A O 1
ATOM 1481 N N . LEU A 1 189 ? 29.745 15.943 24.971 1.00 15.35 217 LEU A N 1
ATOM 1482 C CA . LEU A 1 189 ? 31.144 15.553 25.105 1.00 13.97 217 LEU A CA 1
ATOM 1483 C C . LEU A 1 189 ? 31.973 16.692 25.697 1.00 17.08 217 LEU A C 1
ATOM 1484 O O . LEU A 1 189 ? 32.721 16.509 26.668 1.00 17.54 217 LEU A O 1
ATOM 1489 N N . LEU A 1 190 ? 31.827 17.888 25.146 1.00 16.79 218 LEU A N 1
ATOM 1490 C CA . LEU A 1 190 ? 32.593 19.013 25.679 1.00 16.33 218 LEU A CA 1
ATOM 1491 C C . LEU A 1 190 ? 32.192 19.372 27.115 1.00 15.61 218 LEU A C 1
ATOM 1492 O O . LEU A 1 190 ? 33.049 19.688 27.948 1.00 16.15 218 LEU A O 1
ATOM 1497 N N . GLN A 1 191 ? 30.891 19.332 27.394 1.00 15.36 219 GLN A N 1
ATOM 1498 C CA A GLN A 1 191 ? 30.412 19.607 28.742 0.44 17.85 219 GLN A CA 1
ATOM 1499 C CA B GLN A 1 191 ? 30.389 19.586 28.744 0.56 18.06 219 GLN A CA 1
ATOM 1500 C C . GLN A 1 191 ? 31.059 18.661 29.755 1.00 18.10 219 GLN A C 1
ATOM 1501 O O . GLN A 1 191 ? 31.349 19.069 30.892 1.00 17.04 219 GLN A O 1
ATOM 1512 N N . SER A 1 192 ? 31.280 17.407 29.346 1.00 18.65 220 SER A N 1
ATOM 1513 C CA . SER A 1 192 ? 31.824 16.391 30.255 1.00 19.57 220 SER A CA 1
ATOM 1514 C C . SER A 1 192 ? 33.246 16.676 30.724 1.00 18.82 220 SER A C 1
ATOM 1515 O O . SER A 1 192 ? 33.656 16.173 31.773 1.00 19.09 220 SER A O 1
ATOM 1518 N N . VAL A 1 193 ? 33.994 17.473 29.962 1.00 16.27 221 VAL A N 1
ATOM 1519 C CA . VAL A 1 193 ? 35.313 17.893 30.414 1.00 19.51 221 VAL A CA 1
ATOM 1520 C C . VAL A 1 193 ? 35.347 19.344 30.895 1.00 20.52 221 VAL A C 1
ATOM 1521 O O . VAL A 1 193 ? 36.414 19.953 30.959 1.00 22.26 221 VAL A O 1
ATOM 1525 N N . GLY A 1 194 ? 34.172 19.886 31.206 1.00 22.14 222 GLY A N 1
ATOM 1526 C CA . GLY A 1 194 ? 34.073 21.167 31.889 1.00 22.23 222 GLY A CA 1
ATOM 1527 C C . GLY A 1 194 ? 33.769 22.387 31.038 1.00 19.42 222 GLY A C 1
ATOM 1528 O O . GLY A 1 194 ? 33.759 23.507 31.552 1.00 21.96 222 GLY A O 1
ATOM 1529 N N . VAL A 1 195 ? 33.544 22.188 29.739 1.00 17.46 223 VAL A N 1
ATOM 1530 C CA . VAL A 1 195 ? 33.161 23.302 28.888 1.00 17.09 223 VAL A CA 1
ATOM 1531 C C . VAL A 1 195 ? 31.722 23.700 29.179 1.00 18.24 223 VAL A C 1
ATOM 1532 O O . VAL A 1 195 ? 30.870 22.842 29.380 1.00 20.93 223 VAL A O 1
ATOM 1536 N N . VAL A 1 196 ? 31.465 25.004 29.202 1.00 19.68 224 VAL A N 1
ATOM 1537 C CA . VAL A 1 196 ? 30.111 25.518 29.363 1.00 19.98 224 VAL A CA 1
ATOM 1538 C C . VAL A 1 196 ? 29.632 25.962 27.986 1.00 21.04 224 VAL A C 1
ATOM 1539 O O . VAL A 1 196 ? 30.262 26.820 27.343 1.00 18.25 224 VAL A O 1
ATOM 1543 N N . LEU A 1 197 ? 28.513 25.400 27.552 1.00 20.74 225 LEU A N 1
ATOM 1544 C CA A LEU A 1 197 ? 28.059 25.549 26.163 0.70 23.00 225 LEU A CA 1
ATOM 1545 C CA B LEU A 1 197 ? 28.081 25.568 26.167 0.30 23.75 225 LEU A CA 1
ATOM 1546 C C . LEU A 1 197 ? 27.035 26.653 25.959 1.00 23.29 225 LEU A C 1
ATOM 1547 O O . LEU A 1 197 ? 26.102 26.795 26.751 1.00 25.94 225 LEU A O 1
ATOM 1556 N N . GLU A 1 198 ? 27.219 27.434 24.894 1.00 19.27 226 GLU A N 1
ATOM 1557 C CA . GLU A 1 198 ? 26.194 28.372 24.447 1.00 21.34 226 GLU A CA 1
ATOM 1558 C C . GLU A 1 198 ? 25.195 27.614 23.569 1.00 20.52 226 GLU A C 1
ATOM 1559 O O . GLU A 1 198 ? 25.586 26.817 22.700 1.00 23.82 226 GLU A O 1
ATOM 1565 N N . GLU A 1 199 ? 23.913 27.859 23.801 1.00 22.99 227 GLU A N 1
ATOM 1566 C CA A GLU A 1 199 ? 22.852 27.282 22.980 0.61 21.44 227 GLU A CA 1
ATOM 1567 C CA B GLU A 1 199 ? 22.834 27.289 23.005 0.39 22.81 227 GLU A CA 1
ATOM 1568 C C . GLU A 1 199 ? 22.414 28.312 21.945 1.00 20.75 227 GLU A C 1
ATOM 1569 O O . GLU A 1 199 ? 22.222 29.480 22.270 1.00 20.13 227 GLU A O 1
ATOM 1580 N N . PRO A 1 200 ? 22.274 27.884 20.680 1.00 18.90 228 PRO A N 1
ATOM 1581 C CA . PRO A 1 200 ? 21.764 28.814 19.664 1.00 20.76 228 PRO A CA 1
ATOM 1582 C C . PRO A 1 200 ? 20.288 29.111 19.925 1.00 23.12 228 PRO A C 1
ATOM 1583 O O . PRO A 1 200 ? 19.565 28.239 20.407 1.00 22.93 228 PRO A O 1
ATOM 1587 N N . ASP A 1 201 ? 19.854 30.332 19.643 1.00 20.71 229 ASP A N 1
ATOM 1588 C CA . ASP A 1 201 ? 18.457 30.705 19.844 1.00 24.15 229 ASP A CA 1
ATOM 1589 C C . ASP A 1 201 ? 17.567 29.837 18.960 1.00 25.17 229 ASP A C 1
ATOM 1590 O O . ASP A 1 201 ? 17.719 29.839 17.742 1.00 24.16 229 ASP A O 1
ATOM 1595 N N . PRO A 1 202 ? 16.639 29.078 19.566 1.00 23.96 230 PRO A N 1
ATOM 1596 C CA . PRO A 1 202 ? 15.778 28.184 18.779 1.00 26.90 230 PRO A CA 1
ATOM 1597 C C . PRO A 1 202 ? 15.012 28.912 17.677 1.00 27.37 230 PRO A C 1
ATOM 1598 O O . PRO A 1 202 ? 14.645 28.311 16.660 1.00 26.56 230 PRO A O 1
ATOM 1602 N N . ALA A 1 203 ? 14.778 30.203 17.872 1.00 27.12 231 ALA A N 1
ATOM 1603 C CA . ALA A 1 203 ? 14.044 30.979 16.880 1.00 26.88 231 ALA A CA 1
ATOM 1604 C C . ALA A 1 203 ? 14.808 31.127 15.565 1.00 27.26 231 ALA A C 1
ATOM 1605 O O . ALA A 1 203 ? 14.244 31.551 14.560 1.00 29.66 231 ALA A O 1
ATOM 1607 N N . TRP A 1 204 ? 16.089 30.772 15.574 1.00 27.87 232 TRP A N 1
ATOM 1608 C CA . TRP A 1 204 ? 16.933 30.947 14.404 1.00 26.17 232 TRP A CA 1
ATOM 1609 C C . TRP A 1 204 ? 16.795 29.799 13.409 1.00 25.65 232 TRP A C 1
ATOM 1610 O O . TRP A 1 204 ? 17.490 29.791 12.403 1.00 24.88 232 TRP A O 1
ATOM 1621 N N . GLN A 1 205 ? 15.940 28.821 13.693 1.00 22.87 233 GLN A N 1
ATOM 1622 C CA . GLN A 1 205 ? 15.805 27.673 12.795 1.00 21.51 233 GLN A CA 1
ATOM 1623 C C . GLN A 1 205 ? 15.568 28.115 11.352 1.00 21.79 233 GLN A C 1
ATOM 1624 O O . GLN A 1 205 ? 14.664 28.907 11.084 1.00 23.00 233 GLN A O 1
ATOM 1630 N N . ALA A 1 206 ? 16.362 27.573 10.431 1.00 20.78 234 ALA A N 1
ATOM 1631 C CA . ALA A 1 206 ? 16.226 27.902 9.021 1.00 19.74 234 ALA A CA 1
ATOM 1632 C C . ALA A 1 206 ? 15.252 26.928 8.369 1.00 21.70 234 ALA A C 1
ATOM 1633 O O . ALA A 1 206 ? 15.473 25.722 8.377 1.00 23.29 234 ALA A O 1
ATOM 1635 N N . GLY A 1 207 ? 14.155 27.446 7.834 1.00 24.11 235 GLY A N 1
ATOM 1636 C CA . GLY A 1 207 ? 13.183 26.587 7.185 1.00 25.13 235 GLY A CA 1
ATOM 1637 C C . GLY A 1 207 ? 12.366 25.722 8.138 1.00 25.21 235 GLY A C 1
ATOM 1638 O O . GLY A 1 207 ? 12.280 25.994 9.342 1.00 24.86 235 GLY A O 1
ATOM 1639 N N . SER A 1 208 ? 11.772 24.661 7.593 1.00 29.59 236 SER A N 1
ATOM 1640 C CA . SER A 1 208 ? 10.782 23.865 8.317 1.00 27.91 236 SER A CA 1
ATOM 1641 C C . SER A 1 208 ? 11.281 22.541 8.900 1.00 25.20 236 SER A C 1
ATOM 1642 O O . SER A 1 208 ? 10.572 21.921 9.693 1.00 25.70 236 SER A O 1
ATOM 1645 N N . ILE A 1 209 ? 12.479 22.103 8.531 1.00 23.16 237 ILE A N 1
ATOM 1646 C CA . ILE A 1 209 ? 12.976 20.821 9.043 1.00 22.22 237 ILE A CA 1
ATOM 1647 C C . ILE A 1 209 ? 13.568 20.938 10.449 1.00 19.23 237 ILE A C 1
ATOM 1648 O O . ILE A 1 209 ? 14.470 21.749 10.688 1.00 20.17 237 ILE A O 1
ATOM 1653 N N . VAL A 1 210 ? 13.061 20.128 11.371 1.00 20.64 238 VAL A N 1
ATOM 1654 C CA . VAL A 1 210 ? 13.535 20.142 12.761 1.00 20.48 238 VAL A CA 1
ATOM 1655 C C . VAL A 1 210 ? 14.749 19.237 12.920 1.00 19.14 238 VAL A C 1
ATOM 1656 O O . VAL A 1 210 ? 14.766 18.120 12.419 1.00 18.51 238 VAL A O 1
ATOM 1660 N N . HIS A 1 211 ? 15.782 19.757 13.571 1.00 13.81 239 HIS A N 1
ATOM 1661 C CA . HIS A 1 211 ? 16.962 18.978 13.917 1.00 14.88 239 HIS A CA 1
ATOM 1662 C C . HIS A 1 211 ? 17.266 19.114 15.396 1.00 17.21 239 HIS A C 1
ATOM 1663 O O . HIS A 1 211 ? 17.178 20.214 15.955 1.00 19.22 239 HIS A O 1
ATOM 1670 N N . ARG A 1 212 ? 17.659 18.005 16.012 1.00 16.12 240 ARG A N 1
ATOM 1671 C CA . ARG A 1 212 ? 17.927 17.981 17.446 1.00 15.65 240 ARG A CA 1
ATOM 1672 C C . ARG A 1 212 ? 19.417 18.102 17.767 1.00 14.59 240 ARG A C 1
ATOM 1673 O O . ARG A 1 212 ? 19.777 18.431 18.908 1.00 15.99 240 ARG A O 1
ATOM 1681 N N . ASP A 1 213 ? 20.268 17.843 16.774 1.00 14.55 241 ASP A N 1
ATOM 1682 C CA . ASP A 1 213 ? 21.720 17.846 16.973 1.00 14.44 241 ASP A CA 1
ATOM 1683 C C . ASP A 1 213 ? 22.350 19.230 16.787 1.00 16.43 241 ASP A C 1
ATOM 1684 O O . ASP A 1 213 ? 22.943 19.792 17.722 1.00 15.33 241 ASP A O 1
ATOM 1689 N N . PHE A 1 214 ? 22.216 19.763 15.574 1.00 15.67 242 PHE A N 1
ATOM 1690 C CA . PHE A 1 214 ? 22.669 21.115 15.277 1.00 17.10 242 PHE A CA 1
ATOM 1691 C C . PHE A 1 214 ? 21.495 21.909 14.745 1.00 16.14 242 PHE A C 1
ATOM 1692 O O . PHE A 1 214 ? 20.747 21.420 13.890 1.00 16.25 242 PHE A O 1
ATOM 1700 N N . LEU A 1 215 ? 21.356 23.146 15.213 1.00 13.34 243 LEU A N 1
ATOM 1701 C CA . LEU A 1 215 ? 20.344 24.049 14.687 1.00 14.80 243 LEU A CA 1
ATOM 1702 C C . LEU A 1 215 ? 20.892 24.594 13.377 1.00 15.65 243 LEU A C 1
ATOM 1703 O O . LEU A 1 215 ? 21.975 25.200 13.358 1.00 15.04 243 LEU A O 1
ATOM 1708 N N . ARG A 1 216 ? 20.159 24.378 12.283 1.00 16.91 244 ARG A N 1
ATOM 1709 C CA . ARG A 1 216 ? 20.515 24.959 10.998 1.00 16.10 244 ARG A CA 1
ATOM 1710 C C . ARG A 1 216 ? 19.992 26.390 10.952 1.00 17.20 244 ARG A C 1
ATOM 1711 O O . ARG A 1 216 ? 18.828 26.636 11.277 1.00 22.37 244 ARG A O 1
ATOM 1719 N N . ILE A 1 217 ? 20.851 27.330 10.548 1.00 17.05 245 ILE A N 1
ATOM 1720 C CA . ILE A 1 217 ? 20.532 28.754 10.644 1.00 15.97 245 ILE A CA 1
ATOM 1721 C C . ILE A 1 217 ? 21.017 29.540 9.411 1.00 18.00 245 ILE A C 1
ATOM 1722 O O . ILE A 1 217 ? 22.012 29.171 8.789 1.00 19.17 245 ILE A O 1
ATOM 1727 N N . HIS A 1 218 ? 20.334 30.638 9.081 1.00 18.33 246 HIS A N 1
ATOM 1728 C CA . HIS A 1 218 ? 20.880 31.570 8.100 1.00 19.49 246 HIS A CA 1
ATOM 1729 C C . HIS A 1 218 ? 22.239 32.057 8.592 1.00 21.66 246 HIS A C 1
ATOM 1730 O O . HIS A 1 218 ? 22.451 32.242 9.803 1.00 19.59 246 HIS A O 1
ATOM 1737 N N . TYR A 1 219 ? 23.147 32.251 7.640 1.00 21.10 247 TYR A N 1
ATOM 1738 C CA . TYR A 1 219 ? 24.514 32.674 7.902 1.00 22.03 247 TYR A CA 1
ATOM 1739 C C . TYR A 1 219 ? 24.606 33.866 8.849 1.00 21.88 247 TYR A C 1
ATOM 1740 O O . TYR A 1 219 ? 25.438 33.871 9.756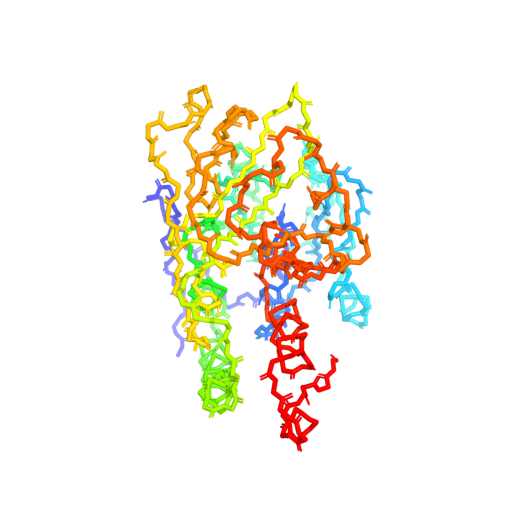 1.00 21.14 247 TYR A O 1
ATOM 1749 N N . GLU A 1 220 ? 23.761 34.866 8.625 1.00 19.46 248 GLU A N 1
ATOM 1750 C CA . GLU A 1 220 ? 23.806 36.106 9.410 1.00 21.75 248 GLU A CA 1
ATOM 1751 C C . GLU A 1 220 ? 23.721 35.873 10.917 1.00 21.30 248 GLU A C 1
ATOM 1752 O O . GLU A 1 220 ? 24.260 36.655 11.705 1.00 22.55 248 GLU A O 1
ATOM 1758 N N . HIS A 1 221 ? 23.022 34.823 11.335 1.00 17.78 249 HIS A N 1
ATOM 1759 C CA . HIS A 1 221 ? 22.889 34.560 12.770 1.00 19.25 249 HIS A CA 1
ATOM 1760 C C . HIS A 1 221 ? 24.218 34.242 13.456 1.00 18.73 249 HIS A C 1
ATOM 1761 O O . HIS A 1 221 ? 24.325 34.379 14.682 1.00 20.46 249 HIS A O 1
ATOM 1768 N N . LEU A 1 222 ? 25.207 33.778 12.693 1.00 20.97 250 LEU A N 1
ATOM 1769 C CA . LEU A 1 222 ? 26.533 33.537 13.262 1.00 19.84 250 LEU A CA 1
ATOM 1770 C C . LEU A 1 222 ? 27.093 34.776 13.942 1.00 21.57 250 LEU A C 1
ATOM 1771 O O . LEU A 1 222 ? 27.814 34.671 14.942 1.00 21.09 250 LEU A O 1
ATOM 1776 N N . THR A 1 223 ? 26.753 35.953 13.423 1.00 19.72 251 THR A N 1
ATOM 1777 C CA . THR A 1 223 ? 27.247 37.194 14.021 1.00 21.42 251 THR A CA 1
ATOM 1778 C C . THR A 1 223 ? 26.695 37.434 15.419 1.00 22.58 251 THR A C 1
ATOM 1779 O O . THR A 1 223 ? 27.220 38.264 16.143 1.00 23.89 251 THR A O 1
ATOM 1783 N N . GLN A 1 224 ? 25.640 36.703 15.787 1.00 22.85 252 GLN A N 1
ATOM 1784 C CA . GLN A 1 224 ? 24.965 36.915 17.068 1.00 23.65 252 GLN A CA 1
ATOM 1785 C C . GLN A 1 224 ? 25.463 35.994 18.173 1.00 22.50 252 GLN A C 1
ATOM 1786 O O . GLN A 1 224 ? 25.026 36.117 19.322 1.00 22.45 252 GLN A O 1
ATOM 1792 N N . LEU A 1 225 ? 26.387 35.095 17.842 1.00 20.11 253 LEU A N 1
ATOM 1793 C CA . LEU A 1 225 ? 26.933 34.183 18.852 1.00 21.51 253 LEU A CA 1
ATOM 1794 C C . LEU A 1 225 ? 27.734 34.952 19.908 1.00 24.86 253 LEU A C 1
ATOM 1795 O O . LEU A 1 225 ? 28.500 35.862 19.587 1.00 25.66 253 LEU A O 1
ATOM 1800 N N . GLN A 1 226 ? 27.553 34.601 21.177 1.00 25.07 254 GLN A N 1
ATOM 1801 C CA . GLN A 1 226 ? 28.165 35.397 22.236 1.00 28.49 254 GLN A CA 1
ATOM 1802 C C . GLN A 1 226 ? 29.354 34.743 22.938 1.00 26.72 254 GLN A C 1
ATOM 1803 O O . GLN A 1 226 ? 30.094 35.418 23.664 1.00 26.98 254 GLN A O 1
ATOM 1809 N N . ALA A 1 227 ? 29.544 33.446 22.730 1.00 21.92 255 ALA A N 1
ATOM 1810 C CA . ALA A 1 227 ? 30.588 32.742 23.467 1.00 25.77 255 ALA A CA 1
ATOM 1811 C C . ALA A 1 227 ? 31.990 33.255 23.144 1.00 25.48 255 ALA A C 1
ATOM 1812 O O . ALA A 1 227 ? 32.297 33.677 22.018 1.00 23.36 255 ALA A O 1
ATOM 1814 N N . GLU A 1 228 ? 32.837 33.191 24.161 1.00 24.50 256 GLU A N 1
ATOM 1815 C CA . GLU A 1 228 ? 34.207 33.657 24.091 1.00 26.58 256 GLU A CA 1
ATOM 1816 C C . GLU A 1 228 ? 35.112 32.687 23.345 1.00 24.81 256 GLU A C 1
ATOM 1817 O O . GLU A 1 228 ? 36.238 33.033 22.989 1.00 24.85 256 GLU A O 1
ATOM 1823 N N . THR A 1 229 ? 34.615 31.474 23.120 1.00 21.59 257 THR A N 1
ATOM 1824 C CA . THR A 1 229 ? 35.376 30.430 22.449 1.00 22.45 257 THR A CA 1
ATOM 1825 C C . THR A 1 229 ? 34.483 29.746 21.422 1.00 19.31 257 THR A C 1
ATOM 1826 O O . THR A 1 229 ? 33.297 29.542 21.665 1.00 17.92 257 THR A O 1
ATOM 1830 N N . THR A 1 230 ? 35.047 29.427 20.260 1.00 18.88 258 THR A N 1
ATOM 1831 C CA . THR A 1 230 ? 34.324 28.699 19.227 1.00 20.86 258 THR A CA 1
ATOM 1832 C C . THR A 1 230 ? 35.112 27.473 18.798 1.00 19.01 258 THR A C 1
ATOM 1833 O O . THR A 1 230 ? 36.306 27.564 18.523 1.00 20.72 258 THR A O 1
ATOM 1837 N N . PHE A 1 231 ? 34.438 26.324 18.754 1.00 16.23 259 PHE A N 1
ATOM 1838 C CA . PHE A 1 231 ? 35.025 25.113 18.222 1.00 17.44 259 PHE A CA 1
ATOM 1839 C C . PHE A 1 231 ? 34.344 24.790 16.897 1.00 17.26 259 PHE A C 1
ATOM 1840 O O . PHE A 1 231 ? 33.106 24.798 16.809 1.00 17.55 259 PHE A O 1
ATOM 1848 N N . LEU A 1 232 ? 35.138 24.472 15.877 1.00 20.01 260 LEU A N 1
ATOM 1849 C CA . LEU A 1 232 ? 34.597 24.160 14.553 1.00 17.69 260 LEU A CA 1
ATOM 1850 C C . LEU A 1 232 ? 34.655 22.663 14.253 1.00 16.98 260 LEU A C 1
ATOM 1851 O O . LEU A 1 232 ? 35.727 22.047 14.271 1.00 17.49 260 LEU A O 1
ATOM 1856 N N . ILE A 1 233 ? 33.513 22.072 13.937 1.00 15.09 261 ILE A N 1
ATOM 1857 C CA . ILE A 1 233 ? 33.547 20.654 13.601 1.00 17.58 261 ILE A CA 1
ATOM 1858 C C . ILE A 1 233 ? 34.189 20.413 12.245 1.00 17.90 261 ILE A C 1
ATOM 1859 O O . ILE A 1 233 ? 34.163 21.293 11.384 1.00 18.79 261 ILE A O 1
ATOM 1864 N N . THR A 1 234 ? 34.791 19.228 12.114 1.00 14.68 262 THR A N 1
ATOM 1865 C CA A THR A 1 234 ? 35.367 18.774 10.843 0.40 16.26 262 THR A CA 1
ATOM 1866 C CA B THR A 1 234 ? 35.394 18.745 10.867 0.19 16.96 262 THR A CA 1
ATOM 1867 C CA C THR A 1 234 ? 35.387 18.763 10.852 0.41 17.05 262 THR A CA 1
ATOM 1868 C C . THR A 1 234 ? 36.591 19.582 10.404 1.00 17.70 262 THR A C 1
ATOM 1869 O O . THR A 1 234 ? 37.001 19.512 9.246 1.00 21.84 262 THR A O 1
ATOM 1879 N N . MET A 1 235 ? 37.166 20.342 11.322 1.00 15.82 263 MET A N 1
ATOM 1880 C CA . MET A 1 235 ? 38.281 21.228 10.980 1.00 16.07 263 MET A CA 1
ATOM 1881 C C . MET A 1 235 ? 39.474 21.093 11.895 1.00 16.49 263 MET A C 1
ATOM 1882 O O . MET A 1 235 ? 39.329 20.938 13.100 1.00 16.83 263 MET A O 1
ATOM 1887 N N . THR A 1 236 ? 40.664 21.194 11.309 1.00 17.12 264 THR A N 1
ATOM 1888 C CA . THR A 1 236 ? 41.880 21.441 12.075 1.00 18.74 264 THR A CA 1
ATOM 1889 C C . THR A 1 236 ? 41.938 22.920 12.450 1.00 18.73 264 THR A C 1
ATOM 1890 O O . THR A 1 236 ? 41.168 23.727 11.925 1.00 18.83 264 THR A O 1
ATOM 1894 N N . ASP A 1 237 ? 42.843 23.282 13.357 1.00 22.40 265 ASP A N 1
ATOM 1895 C CA . ASP A 1 237 ? 43.082 24.697 13.671 1.00 24.26 265 ASP A CA 1
ATOM 1896 C C . ASP A 1 237 ? 43.403 25.533 12.427 1.00 25.03 265 ASP A C 1
ATOM 1897 O O . ASP A 1 237 ? 42.906 26.648 12.278 1.00 25.91 265 ASP A O 1
ATOM 1902 N N . GLN A 1 238 ? 44.237 24.996 11.541 1.00 22.03 266 GLN A N 1
ATOM 1903 C CA . GLN A 1 238 ? 44.607 25.714 10.318 1.00 23.85 266 GLN A CA 1
ATOM 1904 C C . GLN A 1 238 ? 43.382 25.979 9.465 1.00 24.26 266 GLN A C 1
ATOM 1905 O O . GLN A 1 238 ? 43.222 27.059 8.897 1.00 24.44 266 GLN A O 1
ATOM 1911 N N . GLN A 1 239 ? 42.514 24.984 9.374 1.00 22.64 267 GLN A N 1
ATOM 1912 C CA . GLN A 1 239 ? 41.289 25.127 8.606 1.00 19.59 267 GLN A CA 1
ATOM 1913 C C . GLN A 1 239 ? 40.341 26.149 9.229 1.00 20.21 267 GLN A C 1
ATOM 1914 O O . GLN A 1 239 ? 39.652 26.888 8.514 1.00 20.00 267 GLN A O 1
ATOM 1920 N N . ALA A 1 240 ? 40.333 26.206 10.558 1.00 23.58 268 ALA A N 1
ATOM 1921 C CA . ALA A 1 240 ? 39.512 27.169 11.288 1.00 23.22 268 ALA A CA 1
ATOM 1922 C C . ALA A 1 240 ? 39.901 28.619 11.003 1.00 24.00 268 ALA A C 1
ATOM 1923 O O . ALA A 1 240 ? 39.137 29.537 11.302 1.00 23.32 268 ALA A O 1
ATOM 1925 N N . GLN A 1 241 ? 41.090 28.830 10.449 1.00 25.91 269 GLN A N 1
ATOM 1926 C CA . GLN A 1 241 ? 41.538 30.186 10.123 1.00 28.21 269 GLN A CA 1
ATOM 1927 C C . GLN A 1 241 ? 40.549 30.904 9.210 1.00 28.37 269 GLN A C 1
ATOM 1928 O O . GLN A 1 241 ? 40.426 32.123 9.256 1.00 27.75 269 GLN A O 1
ATOM 1934 N N . ALA A 1 242 ? 39.833 30.149 8.387 1.00 25.10 270 ALA A N 1
ATOM 1935 C CA . ALA A 1 242 ? 38.894 30.762 7.452 1.00 26.20 270 ALA A CA 1
ATOM 1936 C C . ALA A 1 242 ? 37.745 31.433 8.218 1.00 25.38 270 ALA A C 1
ATOM 1937 O O . ALA A 1 242 ? 37.302 32.524 7.852 1.00 27.08 270 ALA A O 1
ATOM 1939 N N . PHE A 1 243 ? 37.282 30.774 9.279 1.00 26.03 271 PHE A N 1
ATOM 1940 C CA . PHE A 1 243 ? 36.275 31.338 10.176 1.00 24.12 271 PHE A CA 1
ATOM 1941 C C . PHE A 1 243 ? 36.802 32.621 10.818 1.00 25.52 271 PHE A C 1
ATOM 1942 O O . PHE A 1 243 ? 36.147 33.663 10.779 1.00 23.07 271 PHE A O 1
ATOM 1950 N N . LEU A 1 244 ? 37.997 32.537 11.392 1.00 26.82 272 LEU A N 1
ATOM 1951 C CA . LEU A 1 244 ? 38.626 33.666 12.076 1.00 27.53 272 LEU A CA 1
ATOM 1952 C C . LEU A 1 244 ? 38.765 34.896 11.190 1.00 28.95 272 LEU A C 1
ATOM 1953 O O . LEU A 1 244 ? 38.672 36.029 11.669 1.00 29.07 272 LEU A O 1
ATOM 1958 N N . HIS A 1 245 ? 39.002 34.674 9.903 1.00 27.11 273 HIS A N 1
ATOM 1959 C CA . HIS A 1 245 ? 39.252 35.777 8.980 1.00 28.08 273 HIS A CA 1
ATOM 1960 C C . HIS A 1 245 ? 38.038 36.171 8.147 1.00 27.66 273 HIS A C 1
ATOM 1961 O O . HIS A 1 245 ? 38.141 37.017 7.268 1.00 31.19 273 HIS A O 1
ATOM 1968 N N . ASP A 1 246 ? 36.888 35.569 8.428 1.00 25.02 274 ASP A N 1
ATOM 1969 C CA . ASP A 1 246 ? 35.663 35.946 7.739 1.00 21.66 274 ASP A CA 1
ATOM 1970 C C . ASP A 1 246 ? 35.309 37.363 8.179 1.00 24.03 274 ASP A C 1
ATOM 1971 O O . ASP A 1 246 ? 34.980 37.577 9.336 1.00 25.51 274 ASP A O 1
ATOM 1976 N N . PRO A 1 247 ? 35.378 38.336 7.258 1.00 24.26 275 PRO A N 1
ATOM 1977 C CA . PRO A 1 247 ? 35.224 39.745 7.649 1.00 25.88 275 PRO A CA 1
ATOM 1978 C C . PRO A 1 247 ? 33.883 40.035 8.309 1.00 25.71 275 PRO A C 1
ATOM 1979 O O . PRO A 1 247 ? 33.802 40.908 9.171 1.00 24.72 275 PRO A O 1
ATOM 1983 N N . ILE A 1 248 ? 32.841 39.324 7.898 1.00 22.67 276 ILE A N 1
ATOM 1984 C CA . ILE A 1 248 ? 31.529 39.531 8.494 1.00 23.81 276 ILE A CA 1
ATOM 1985 C C . ILE A 1 248 ? 31.526 39.200 9.997 1.00 21.23 276 ILE A C 1
ATOM 1986 O O . ILE A 1 248 ? 30.825 39.850 10.775 1.00 24.55 276 ILE A O 1
ATOM 1991 N N . LEU A 1 249 ? 32.346 38.233 10.403 1.00 23.27 277 LEU A N 1
ATOM 1992 C CA . LEU A 1 249 ? 32.366 37.757 11.792 1.00 23.43 277 LEU A CA 1
ATOM 1993 C C . LEU A 1 249 ? 33.418 38.446 12.671 1.00 26.77 277 LEU A C 1
ATOM 1994 O O . LEU A 1 249 ? 33.666 38.026 13.802 1.00 26.35 277 LEU A O 1
ATOM 1999 N N . LYS A 1 250 ? 34.004 39.524 12.165 1.00 27.75 278 LYS A N 1
ATOM 2000 C CA . LYS A 1 250 ? 35.167 40.132 12.799 1.00 30.13 278 LYS A CA 1
ATOM 2001 C C . LYS A 1 250 ? 34.939 40.528 14.259 1.00 28.13 278 LYS A C 1
ATOM 2002 O O . LYS A 1 250 ? 35.883 40.575 15.051 1.00 31.13 278 LYS A O 1
ATOM 2008 N N . ASN A 1 251 ? 33.690 40.789 14.615 1.00 26.69 279 ASN A N 1
ATOM 2009 C CA . ASN A 1 251 ? 33.389 41.274 15.962 1.00 28.08 279 ASN A CA 1
ATOM 2010 C C . ASN A 1 251 ? 32.890 40.192 16.927 1.00 27.94 279 ASN A C 1
ATOM 2011 O O . ASN A 1 251 ? 32.492 40.487 18.058 1.00 32.10 279 ASN A O 1
ATOM 2016 N N . LEU A 1 252 ? 32.922 38.933 16.496 1.00 24.70 280 LEU A N 1
ATOM 2017 C CA A LEU A 1 252 ? 32.554 37.840 17.390 0.65 23.80 280 LEU A CA 1
ATOM 2018 C CA B LEU A 1 252 ? 32.557 37.830 17.372 0.35 24.21 280 LEU A CA 1
ATOM 2019 C C . LEU A 1 252 ? 33.484 37.803 18.590 1.00 25.38 280 LEU A C 1
ATOM 2020 O O . LEU A 1 252 ? 34.692 37.967 18.454 1.00 28.26 280 LEU A O 1
ATOM 2029 N N . PRO A 1 253 ? 32.925 37.585 19.786 1.00 26.52 281 PRO A N 1
ATOM 2030 C CA . PRO A 1 253 ? 33.804 37.533 20.954 1.00 27.88 281 PRO A CA 1
ATOM 2031 C C . PRO A 1 253 ? 34.928 36.507 20.815 1.00 25.29 281 PRO A C 1
ATOM 2032 O O . PRO A 1 253 ? 36.063 36.789 21.208 1.00 29.86 281 PRO A O 1
ATOM 2036 N N . SER A 1 254 ? 34.630 35.342 20.241 1.00 21.04 282 SER A N 1
ATOM 2037 C CA . SER A 1 254 ? 35.648 34.307 20.097 1.00 23.22 282 SER A CA 1
ATOM 2038 C C . SER A 1 254 ? 36.747 34.698 19.104 1.00 25.15 282 SER A C 1
ATOM 2039 O O . SER A 1 254 ? 37.915 34.354 19.294 1.00 25.79 282 SER A O 1
ATOM 2042 N N . ILE A 1 255 ? 36.372 35.416 18.047 1.00 25.74 283 ILE A N 1
ATOM 2043 C CA . ILE A 1 255 ? 37.347 35.959 17.098 1.00 25.97 283 ILE A CA 1
ATOM 2044 C C . ILE A 1 255 ? 38.151 37.124 17.695 1.00 27.65 283 ILE A C 1
ATOM 2045 O O . ILE A 1 255 ? 39.368 37.191 17.540 1.00 28.25 283 ILE A O 1
ATOM 2050 N N . GLN A 1 256 ? 37.478 38.025 18.402 1.00 27.35 284 GLN A N 1
ATOM 2051 C CA . GLN A 1 256 ? 38.177 39.111 19.079 1.00 31.57 284 GLN A CA 1
ATOM 2052 C C . GLN A 1 256 ? 39.240 38.571 20.037 1.00 32.86 284 GLN A C 1
ATOM 2053 O O . GLN A 1 256 ? 40.348 39.103 20.113 1.00 36.38 284 GLN A O 1
ATOM 2059 N N . ARG A 1 257 ? 38.910 37.498 20.749 1.00 32.10 285 ARG A N 1
ATOM 2060 C CA . ARG A 1 257 ? 39.843 36.906 21.703 1.00 34.00 285 ARG A CA 1
ATOM 2061 C C . ARG A 1 257 ? 40.760 35.863 21.066 1.00 32.11 285 ARG A C 1
ATOM 2062 O O . ARG A 1 257 ? 41.591 35.261 21.751 1.00 30.84 285 ARG A O 1
ATOM 2070 N N . LYS A 1 258 ? 40.611 35.658 19.760 1.00 32.03 286 LYS A N 1
ATOM 2071 C CA . LYS A 1 258 ? 41.385 34.647 19.054 1.00 33.07 286 LYS A CA 1
ATOM 2072 C C . LYS A 1 258 ? 41.287 33.318 19.799 1.00 31.35 286 LYS A C 1
ATOM 2073 O O . LYS A 1 258 ? 42.290 32.684 20.136 1.00 33.12 286 LYS A O 1
ATOM 2079 N N . GLN A 1 259 ? 40.055 32.918 20.077 1.00 27.13 287 GLN A N 1
ATOM 2080 C CA . GLN A 1 259 ? 39.805 31.623 20.676 1.00 24.12 287 GLN A CA 1
ATOM 2081 C C . GLN A 1 259 ? 38.869 30.835 19.778 1.00 22.17 287 GLN A C 1
ATOM 2082 O O . GLN A 1 259 ? 37.774 30.427 20.175 1.00 19.55 287 GLN A O 1
ATOM 2088 N N . VAL A 1 260 ? 39.319 30.643 18.537 1.00 24.77 288 VAL A N 1
ATOM 2089 C CA . VAL A 1 260 ? 38.620 29.829 17.559 1.00 24.37 288 VAL A CA 1
ATOM 2090 C C . VAL A 1 260 ? 39.502 28.633 17.248 1.00 24.03 288 VAL A C 1
ATOM 2091 O O . VAL A 1 260 ? 40.634 28.796 16.789 1.00 22.11 288 VAL A O 1
ATOM 2095 N N . TYR A 1 261 ? 38.973 27.438 17.491 1.00 18.73 289 TYR A N 1
ATOM 2096 C CA . TYR A 1 261 ? 39.754 26.215 17.397 1.00 18.57 289 TYR A CA 1
ATOM 2097 C C . TYR A 1 261 ? 39.043 25.179 16.541 1.00 19.15 289 TYR A C 1
ATOM 2098 O O . TYR A 1 261 ? 37.811 25.119 16.507 1.00 21.29 289 TYR A O 1
ATOM 2107 N N . GLY A 1 262 ? 39.816 24.372 15.827 1.00 17.25 290 GLY A N 1
ATOM 2108 C CA . GLY A 1 262 ? 39.231 23.215 15.181 1.00 16.03 290 GLY A CA 1
ATOM 2109 C C . GLY A 1 262 ? 39.011 22.104 16.183 1.00 16.56 290 GLY A C 1
ATOM 2110 O O . GLY A 1 262 ? 39.862 21.815 17.021 1.00 18.56 290 GLY A O 1
ATOM 2111 N N . LEU A 1 263 ? 37.854 21.468 16.087 1.00 18.22 291 LEU A N 1
ATOM 2112 C CA . LEU A 1 263 ? 37.562 20.344 16.961 1.00 19.24 291 LEU A CA 1
ATOM 2113 C C . LEU A 1 263 ? 38.294 19.099 16.456 1.00 21.16 291 LEU A C 1
ATOM 2114 O O . LEU A 1 263 ? 38.481 18.130 17.189 1.00 23.05 291 LEU A O 1
ATOM 2119 N N . GLY A 1 264 ? 38.703 19.130 15.192 1.00 19.26 292 GLY A N 1
ATOM 2120 C CA . GLY A 1 264 ? 39.566 18.102 14.643 1.00 18.70 292 GLY A CA 1
ATOM 2121 C C . GLY A 1 264 ? 39.051 17.566 13.324 1.00 16.90 292 GLY A C 1
ATOM 2122 O O . GLY A 1 264 ? 37.851 17.621 13.053 1.00 15.11 292 GLY A O 1
ATOM 2123 N N . GLU A 1 265 ? 39.942 17.011 12.513 1.00 18.89 293 GLU A N 1
ATOM 2124 C CA . GLU A 1 265 ? 39.563 16.552 11.189 1.00 20.29 293 GLU A CA 1
ATOM 2125 C C . GLU A 1 265 ? 38.465 15.487 11.224 1.00 18.01 293 GLU A C 1
ATOM 2126 O O . GLU A 1 265 ? 37.656 15.402 10.311 1.00 20.59 293 GLU A O 1
ATOM 2132 N N . ASN A 1 266 ? 38.421 14.685 12.289 1.00 16.82 294 ASN A N 1
ATOM 2133 C CA . ASN A 1 266 ? 37.466 13.578 12.345 1.00 15.42 294 ASN A CA 1
ATOM 2134 C C . ASN A 1 266 ? 36.260 13.828 13.252 1.00 15.32 294 ASN A C 1
ATOM 2135 O O . ASN A 1 266 ? 35.542 12.881 13.618 1.00 14.93 294 ASN A O 1
ATOM 2140 N N . SER A 1 267 ? 36.001 15.095 13.572 1.00 14.11 295 SER A N 1
ATOM 2141 C CA . SER A 1 267 ? 35.008 15.453 14.584 1.00 14.55 295 SER A CA 1
ATOM 2142 C C . SER A 1 267 ? 33.596 15.641 14.041 1.00 14.43 295 SER A C 1
ATOM 2143 O O . SER A 1 267 ? 32.729 16.126 14.767 1.00 15.90 295 SER A O 1
ATOM 2146 N N . PHE A 1 268 ? 33.368 15.304 12.770 1.00 14.42 296 PHE A N 1
ATOM 2147 C CA . PHE A 1 268 ? 32.036 15.503 12.201 1.00 13.82 296 PHE A CA 1
ATOM 2148 C C . PHE A 1 268 ? 30.944 14.779 13.019 1.00 14.80 296 PHE A C 1
ATOM 2149 O O . PHE A 1 268 ? 29.972 15.406 13.446 1.00 15.45 296 PHE A O 1
ATOM 2157 N N . ARG A 1 269 ? 31.115 13.482 13.242 1.00 15.77 297 ARG A N 1
ATOM 2158 C CA . ARG A 1 269 ? 30.208 12.723 14.110 1.00 14.16 297 ARG A CA 1
ATOM 2159 C C . ARG A 1 269 ? 30.988 12.243 15.318 1.00 13.58 297 ARG A C 1
ATOM 2160 O O . ARG A 1 269 ? 32.216 12.028 15.228 1.00 13.19 297 ARG A O 1
ATOM 2168 N N . ILE A 1 270 ? 30.288 12.081 16.442 1.00 15.12 298 ILE A N 1
ATOM 2169 C CA . ILE A 1 270 ? 30.914 11.671 17.697 1.00 14.41 298 ILE A CA 1
ATOM 2170 C C . ILE A 1 270 ? 30.705 10.194 17.992 1.00 14.30 298 ILE A C 1
ATOM 2171 O O . ILE A 1 270 ? 29.575 9.713 18.107 1.00 15.07 298 ILE A O 1
ATOM 2176 N N . ASP A 1 271 ? 31.802 9.464 18.078 1.00 12.68 299 ASP A N 1
ATOM 2177 C CA . ASP A 1 271 ? 31.774 8.099 18.572 1.00 13.73 299 ASP A CA 1
ATOM 2178 C C . ASP A 1 271 ? 32.972 7.990 19.519 1.00 15.28 299 ASP A C 1
ATOM 2179 O O . ASP A 1 271 ? 33.701 8.960 19.709 1.00 14.47 299 ASP A O 1
ATOM 2184 N N . LEU A 1 272 ? 33.184 6.832 20.121 1.00 13.95 300 LEU A N 1
ATOM 2185 C CA . LEU A 1 272 ? 34.299 6.662 21.047 1.00 14.49 300 LEU A CA 1
ATOM 2186 C C . LEU A 1 272 ? 35.620 7.104 20.419 1.00 14.74 300 LEU A C 1
ATOM 2187 O O . LEU A 1 272 ? 36.440 7.756 21.069 1.00 15.15 300 LEU A O 1
ATOM 2192 N N . PHE A 1 273 ? 35.809 6.771 19.142 1.00 13.55 301 PHE A N 1
ATOM 2193 C CA . PHE A 1 273 ? 37.077 7.028 18.490 1.00 14.86 301 PHE A CA 1
ATOM 2194 C C . PHE A 1 273 ? 37.297 8.499 18.201 1.00 14.40 301 PHE A C 1
ATOM 2195 O O . PHE A 1 273 ? 38.367 9.043 18.512 1.00 15.57 301 PHE A O 1
ATOM 2203 N N . SER A 1 274 ? 36.303 9.175 17.641 1.00 17.62 302 SER A N 1
ATOM 2204 C CA . SER A 1 274 ? 36.482 10.608 17.418 1.00 17.38 302 SER A CA 1
ATOM 2205 C C . SER A 1 274 ? 36.461 11.382 18.736 1.00 17.19 302 SER A C 1
ATOM 2206 O O . SER A 1 274 ? 37.132 12.409 18.849 1.00 15.48 302 SER A O 1
ATOM 2209 N N . ALA A 1 275 ? 35.711 10.885 19.717 1.00 14.13 303 ALA A N 1
ATOM 2210 C CA . ALA A 1 275 ? 35.674 11.518 21.037 1.00 14.33 303 ALA A CA 1
ATOM 2211 C C . ALA A 1 275 ? 37.066 11.506 21.667 1.00 15.07 303 ALA A C 1
ATOM 2212 O O . ALA A 1 275 ? 37.517 12.512 22.225 1.00 15.85 303 ALA A O 1
ATOM 2214 N N . ARG A 1 276 ? 37.755 10.373 21.569 1.00 15.58 304 ARG A N 1
ATOM 2215 C CA . ARG A 1 276 ? 39.132 10.311 22.059 1.00 17.66 304 ARG A CA 1
ATOM 2216 C C . ARG A 1 276 ? 40.022 11.334 21.355 1.00 16.77 304 ARG A C 1
ATOM 2217 O O . ARG A 1 276 ? 40.821 12.016 22.001 1.00 17.57 304 ARG A O 1
ATOM 2225 N N . GLU A 1 277 ? 39.907 11.428 20.037 1.00 15.04 305 GLU A N 1
ATOM 2226 C CA . GLU A 1 277 ? 40.735 12.370 19.299 1.00 17.80 305 GLU A CA 1
ATOM 2227 C C . GLU A 1 277 ? 40.457 13.794 19.785 1.00 17.34 305 GLU A C 1
ATOM 2228 O O . GLU A 1 277 ? 41.380 14.580 19.998 1.00 17.28 305 GLU A O 1
ATOM 2234 N N . ILE A 1 278 ? 39.181 14.129 19.927 1.00 17.41 306 ILE A N 1
ATOM 2235 C CA . ILE A 1 278 ? 38.771 15.456 20.384 1.00 18.35 306 ILE A CA 1
ATOM 2236 C C . ILE A 1 278 ? 39.298 15.795 21.781 1.00 20.13 306 ILE A C 1
ATOM 2237 O O . ILE A 1 278 ? 39.848 16.874 21.994 1.00 21.21 306 ILE A O 1
ATOM 2242 N N . ILE A 1 279 ? 39.135 14.881 22.730 1.00 18.29 307 ILE A N 1
ATOM 2243 C CA . ILE A 1 279 ? 39.644 15.094 24.071 1.00 19.04 307 ILE A CA 1
ATOM 2244 C C . ILE A 1 279 ? 41.162 15.211 24.056 1.00 19.62 307 ILE A C 1
ATOM 2245 O O . ILE A 1 279 ? 41.721 16.070 24.746 1.00 21.38 307 ILE A O 1
ATOM 2250 N N . ASN A 1 280 ? 41.832 14.378 23.259 1.00 22.05 308 ASN A N 1
ATOM 2251 C CA . ASN A 1 280 ? 43.287 14.492 23.116 1.00 22.76 308 ASN A CA 1
ATOM 2252 C C . ASN A 1 280 ? 43.668 15.897 22.664 1.00 24.42 308 ASN A C 1
ATOM 2253 O O . ASN A 1 280 ? 44.642 16.466 23.158 1.00 24.85 308 ASN A O 1
ATOM 2258 N N . SER A 1 281 ? 42.904 16.464 21.733 1.00 21.27 309 SER A N 1
ATOM 2259 C CA . SER A 1 281 ? 43.226 17.797 21.218 1.00 24.68 309 SER A CA 1
ATOM 2260 C C . SER A 1 281 ? 43.056 18.847 22.309 1.00 25.73 309 SER A C 1
ATOM 2261 O O . SER A 1 281 ? 43.805 19.823 22.368 1.00 27.66 309 SER A O 1
ATOM 2264 N N . LEU A 1 282 ? 42.087 18.635 23.188 1.00 21.03 310 LEU A N 1
ATOM 2265 C CA . LEU A 1 282 ? 41.855 19.572 24.278 1.00 22.48 310 LEU A CA 1
ATOM 2266 C C . LEU A 1 282 ? 42.991 19.510 25.302 1.00 23.34 310 LEU A C 1
ATOM 2267 O O . LEU A 1 282 ? 43.426 20.546 25.813 1.00 24.86 310 LEU A O 1
ATOM 2272 N N . LEU A 1 283 ? 43.483 18.301 25.575 1.00 22.35 311 LEU A N 1
ATOM 2273 C CA . LEU A 1 283 ? 44.625 18.116 26.466 1.00 23.14 311 LEU A CA 1
ATOM 2274 C C . LEU A 1 283 ? 45.857 18.836 25.934 1.00 23.99 311 LEU A C 1
ATOM 2275 O O . LEU A 1 283 ? 46.560 19.531 26.676 1.00 23.79 311 LEU A O 1
ATOM 2280 N N . ARG A 1 284 ? 46.127 18.658 24.650 1.00 25.11 312 ARG A N 1
ATOM 2281 C CA . ARG A 1 284 ? 47.297 19.271 24.032 1.00 27.94 312 ARG A CA 1
ATOM 2282 C C . ARG A 1 284 ? 47.249 20.790 24.106 1.00 29.28 312 ARG A C 1
ATOM 2283 O O . ARG A 1 284 ? 48.278 21.436 24.329 1.00 29.52 312 ARG A O 1
ATOM 2291 N N . ARG A 1 285 ? 46.070 21.371 23.905 1.00 29.01 313 ARG A N 1
ATOM 2292 C CA . ARG A 1 285 ? 45.980 22.827 23.900 1.00 28.99 313 ARG A CA 1
ATOM 2293 C C . ARG A 1 285 ? 45.783 23.450 25.274 1.00 28.44 313 ARG A C 1
ATOM 2294 O O . ARG A 1 285 ? 46.329 24.517 25.545 1.00 29.08 313 ARG A O 1
ATOM 2302 N N . PHE A 1 286 ? 45.002 22.798 26.130 1.00 27.46 314 PHE A N 1
ATOM 2303 C CA . PHE A 1 286 ? 44.584 23.424 27.390 1.00 28.27 314 PHE A CA 1
ATOM 2304 C C . PHE A 1 286 ? 45.188 22.829 28.668 1.00 30.14 314 PHE A C 1
ATOM 2305 O O . PHE A 1 286 ? 44.977 23.365 29.747 1.00 28.63 314 PHE A O 1
ATOM 2313 N N . ALA A 1 287 ? 45.937 21.738 28.551 1.00 32.37 315 ALA A N 1
ATOM 2314 C CA . ALA A 1 287 ? 46.608 21.152 29.707 1.00 32.98 315 ALA A CA 1
ATOM 2315 C C . ALA A 1 287 ? 48.112 21.394 29.617 1.00 35.11 315 ALA A C 1
ATOM 2316 O O . ALA A 1 287 ? 48.648 21.622 28.534 1.00 34.16 315 ALA A O 1
ATOM 2318 N N . GLY A 1 288 ? 48.793 21.355 30.755 1.00 45.99 316 GLY A N 1
ATOM 2319 C CA . GLY A 1 288 ? 50.218 21.633 30.770 1.00 49.02 316 GLY A CA 1
ATOM 2320 C C . GLY A 1 288 ? 51.029 20.401 30.423 1.00 50.56 316 GLY A C 1
ATOM 2321 O O . GLY A 1 288 ? 50.672 19.636 29.520 1.00 47.25 316 GLY A O 1
ATOM 2322 N N . GLU A 1 289 ? 52.129 20.214 31.142 1.00 47.83 317 GLU A N 1
ATOM 2323 C CA . GLU A 1 289 ? 52.900 18.983 31.049 1.00 51.90 317 GLU A CA 1
ATOM 2324 C C . GLU A 1 289 ? 52.149 17.863 31.752 1.00 52.83 317 GLU A C 1
ATOM 2325 O O . GLU A 1 289 ? 52.744 16.892 32.215 1.00 53.37 317 GLU A O 1
ATOM 2331 N N . GLN A 1 290 ? 50.833 18.025 31.839 1.00 60.88 318 GLN A N 1
ATOM 2332 C CA .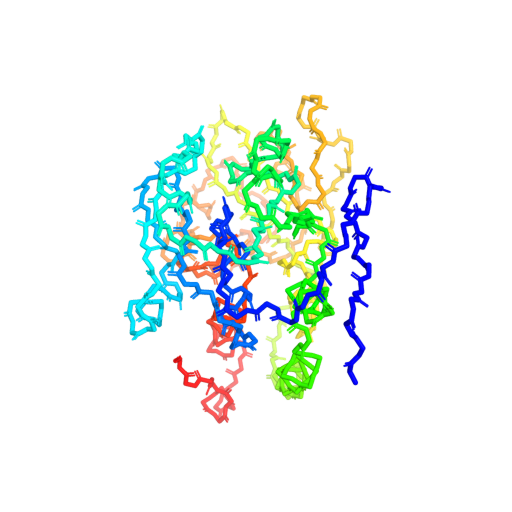 GLN A 1 290 ? 49.950 16.990 32.353 1.00 60.90 318 GLN A CA 1
ATOM 2333 C C . GLN A 1 290 ? 49.194 16.404 31.174 1.00 58.57 318 GLN A C 1
ATOM 2334 O O . GLN A 1 290 ? 48.502 15.395 31.298 1.00 58.22 318 GLN A O 1
ATOM 2340 N N . ALA A 1 291 ? 49.338 17.059 30.026 1.00 43.05 319 ALA A N 1
ATOM 2341 C CA . ALA A 1 291 ? 48.716 16.613 28.791 1.00 40.54 319 ALA A CA 1
ATOM 2342 C C . ALA A 1 291 ? 49.092 15.169 28.468 1.00 39.46 319 ALA A C 1
ATOM 2343 O O . ALA A 1 291 ? 48.222 14.306 28.343 1.00 38.95 319 ALA A O 1
ATOM 2345 N N . GLN A 1 292 ? 50.390 14.907 28.349 1.00 45.10 320 GLN A N 1
ATOM 2346 C CA . GLN A 1 292 ? 50.858 13.610 27.863 1.00 45.20 320 GLN A CA 1
ATOM 2347 C C . GLN A 1 292 ? 50.534 12.427 28.766 1.00 42.75 320 GLN A C 1
ATOM 2348 O O . GLN A 1 292 ? 50.358 11.307 28.287 1.00 42.39 320 GLN A O 1
ATOM 2354 N N . SER A 1 293 ? 50.460 12.660 30.069 1.00 46.32 321 SER A N 1
ATOM 2355 C CA . SER A 1 293 ? 50.128 11.575 30.981 1.00 46.82 321 SER A CA 1
ATOM 2356 C C . SER A 1 293 ? 48.707 11.076 30.734 1.00 44.33 321 SER A C 1
ATOM 2357 O O . SER A 1 293 ? 48.328 10.001 31.197 1.00 46.74 321 SER A O 1
ATOM 2360 N N . LEU A 1 294 ? 47.922 11.851 29.996 1.00 35.46 322 LEU A N 1
ATOM 2361 C CA . LEU A 1 294 ? 46.518 11.505 29.805 1.00 32.36 322 LEU A CA 1
ATOM 2362 C C . LEU A 1 294 ? 46.078 11.275 28.350 1.00 29.20 322 LEU A C 1
ATOM 2363 O O . LEU A 1 294 ? 44.989 10.764 28.115 1.00 25.39 322 LEU A O 1
ATOM 2368 N N . VAL A 1 295 ? 46.898 11.648 27.371 1.00 28.26 323 VAL A N 1
ATOM 2369 C CA . VAL A 1 295 ? 46.531 11.402 25.978 1.00 30.00 323 VAL A CA 1
ATOM 2370 C C . VAL A 1 295 ? 46.317 9.905 25.735 1.00 32.36 323 VAL A C 1
ATOM 2371 O O . VAL A 1 295 ? 47.149 9.081 26.117 1.00 33.33 323 VAL A O 1
ATOM 2375 N N . MET A 1 296 ? 45.190 9.556 25.123 1.00 34.07 324 MET A N 1
ATOM 2376 C CA . MET A 1 296 ? 44.868 8.155 24.868 1.00 37.70 324 MET A CA 1
ATOM 2377 C C . MET A 1 296 ? 45.456 7.677 23.544 1.00 39.65 324 MET A C 1
ATOM 2378 O O . MET A 1 296 ? 45.364 8.370 22.531 1.00 38.25 324 MET A O 1
ATOM 2383 N N . PRO A 1 297 ? 46.071 6.485 23.554 1.00 46.41 325 PRO A N 1
ATOM 2384 C CA . PRO A 1 297 ? 46.523 5.881 22.298 1.00 47.65 325 PRO A CA 1
ATOM 2385 C C . PRO A 1 297 ? 45.321 5.621 21.399 1.00 47.53 325 PRO A C 1
ATOM 2386 O O . PRO A 1 297 ? 44.275 5.175 21.881 1.00 45.93 325 PRO A O 1
ATOM 2390 N N . LEU A 1 298 ? 45.460 5.911 20.111 1.00 47.69 326 LEU A N 1
ATOM 2391 C CA . LEU A 1 298 ? 44.353 5.729 19.181 1.00 47.62 326 LEU A CA 1
ATOM 2392 C C . LEU A 1 298 ? 44.293 4.298 18.658 1.00 49.96 326 LEU A C 1
ATOM 2393 O O . LEU A 1 298 ? 43.206 3.751 18.449 1.00 50.99 326 LEU A O 1
#

CATH classification: 3.40.50.1980 (+1 more: 3.40.50.1980)

Radius of gyration: 19.66 Å; Cα contacts (8 Å, |Δi|>4): 644; chains: 1; bounding box: 46×56×39 Å

Solvent-accessible surface area: 13723 Å² total; per-residue (Å²): 164,114,52,82,47,79,13,143,12,45,66,68,53,110,10,72,0,73,64,58,1,122,98,0,0,0,2,0,4,11,0,0,0,1,0,1,8,0,87,6,46,7,30,0,0,1,0,18,73,134,52,65,12,29,78,23,2,74,133,45,0,99,141,100,154,9,111,102,25,17,43,15,77,65,36,66,56,133,27,0,122,109,12,143,11,41,0,0,0,0,0,34,42,33,80,9,36,5,105,126,62,35,101,103,0,84,80,36,8,25,3,0,1,0,16,17,4,49,36,27,5,25,46,7,0,94,44,0,0,102,0,1,16,24,64,130,51,2,132,125,26,21,98,82,8,68,103,13,3,120,92,0,82,121,24,18,118,39,33,179,44,96,3,1,1,0,15,27,123,6,92,82,65,66,1,9,0,4,46,50,97,0,15,9,1,55,8,0,78,38,1,36,11,85,28,14,79,1,66,101,90,33,65,18,63,100,112,88,36,70,19,13,8,78,0,105,10,110,44,0,62,94,2,114,2,45,3,0,4,0,8,64,33,53,54,139,96,0,64,62,0,29,136,9,88,101,1,124,107,6,20,1,16,109,120,160,38,8,22,10,3,21,118,21,1,82,40,14,2,7,26,0,0,64,41,2,0,1,33,4,0,146,126,22,14,43,177,98,13,134,102,23,30,68,111,141

Organism: Vibrio cholerae (NCBI:txid666)

Secondary structure (DSSP, 8-state):
--SSEEEE-TTS-EEEE-S--SSEEES-HHHHHHHHHTT--EEEEEE-TTS---TTTHHHHHHTT-EEEEETT---HHHHHHH--SEEEEESSSTT--GGGHHHHHTTS-EEEE--TTS-HHHHHHHHHHHHT-HHHHHHHHHHHHHHHHHHHTT--PPSS-EEEEE---TTS-EEEE-TTSHHHHHHHHTTPPBPPPPGGGB-SS---SSEEEE-GGGGGG---SEEEEET--HHHHHHHHT-GGGTT-HHHHTT-EEEEETT-SS--HHHHHHHHHHHHHHH--TTSTTTPPP-

B-factor: mean 24.15, std 9.21, range [11.26, 66.21]